Protein AF-A0A3D3NBY3-F1 (afdb_monomer)

Solvent-accessible surface area (backbone atoms only — not comparable to full-atom values): 10906 Å² total; per-residue (Å²): 136,58,82,68,61,67,78,70,76,70,83,79,64,71,58,90,80,65,90,43,75,66,42,28,49,52,48,35,54,49,43,30,62,70,65,43,59,74,50,74,78,43,87,64,41,65,72,68,39,33,65,58,34,42,51,52,50,54,51,39,51,53,55,51,69,67,52,75,80,88,72,90,87,48,59,82,47,25,86,79,34,70,65,47,50,59,56,33,94,45,49,68,51,56,55,53,36,54,72,68,18,64,58,50,52,55,49,44,75,72,38,79,86,58,91,70,72,47,67,47,77,44,60,46,79,46,79,45,83,42,69,37,75,42,73,61,82,94,44,79,40,74,71,37,83,39,81,47,77,45,49,41,79,65,37,47,75,46,65,32,86,43,68,73,60,36,46,39,51,50,39,52,50,53,51,51,49,56,42,74,74,106

Foldseek 3Di:
DDPVVVVPDDDQLPDPPDCDPVSLQVLQVVLCVLAPVVLVPDPCSSVVCSVVSNVLLVVLSVVLVPDDDFDDLALVCQVVDPVSVQADVHSVVSVVQCVPDPQNVVACVVPVVDPDKTFDKDWDKDKDWDWQWDDDPPDIDGRDTDIDIHIHPIHRHFMDPDSVVRSSVSSVVVSSVVSNVD

Sequence (182 aa):
MGILDWFKNRPAQFDADGVSAELIRSAVDKAITLTNPRLAVLPGCHKRLAPAAEKAIEFLRAMVQEMPASRPLSVDSWSADPQLRAFFVAPTDIAAVLARSDNLRTLFDKFIELDEALVVLGMSFNEQRVFGMALQGDLVQRDVAQTSVSFSDHRAHLCGRDESRLRRAVGTQAFEYLLAQA

Mean predicted aligned error: 8.2 Å

Nearest PDB structures (foldseek):
  3ga8-assembly1_A  TM=3.216E-01  e=5.233E+00  Escherichia coli K-12
  9fsm-assembly1_A  TM=2.785E-01  e=3.677E+00  Klebsiella pneumoniae

Structure (mmCIF, N/CA/C/O backbone):
data_AF-A0A3D3NBY3-F1
#
_entry.id   AF-A0A3D3NBY3-F1
#
loop_
_atom_site.group_PDB
_atom_site.id
_atom_site.type_symbol
_atom_site.label_atom_id
_atom_site.label_alt_id
_atom_site.label_comp_id
_atom_site.label_asym_id
_atom_site.label_entity_id
_atom_site.label_seq_id
_atom_site.pdbx_PDB_ins_code
_atom_site.Cartn_x
_atom_site.Cartn_y
_atom_site.Cartn_z
_atom_site.occupancy
_atom_site.B_iso_or_equiv
_atom_site.auth_seq_id
_atom_site.auth_comp_id
_atom_site.auth_asym_id
_atom_site.auth_atom_id
_atom_site.pdbx_PDB_model_num
ATOM 1 N N . MET A 1 1 ? -18.643 -4.568 -2.420 1.00 34.03 1 MET A N 1
ATOM 2 C CA . MET A 1 1 ? -18.330 -3.133 -2.576 1.00 34.03 1 MET A CA 1
ATOM 3 C C . MET A 1 1 ? -16.866 -3.027 -2.929 1.00 34.03 1 MET A C 1
ATOM 5 O O . MET A 1 1 ? -16.048 -3.565 -2.194 1.00 34.03 1 MET A O 1
ATOM 9 N N . GLY A 1 2 ? -16.560 -2.487 -4.105 1.00 29.78 2 GLY A N 1
ATOM 10 C CA . GLY A 1 2 ? -15.190 -2.440 -4.608 1.00 29.78 2 GLY A CA 1
ATOM 11 C C . GLY A 1 2 ? -14.358 -1.397 -3.867 1.00 29.78 2 GLY A C 1
ATOM 12 O O . GLY A 1 2 ? -14.896 -0.403 -3.385 1.00 29.78 2 GLY A O 1
ATOM 13 N N . ILE A 1 3 ? -13.040 -1.594 -3.855 1.00 37.50 3 ILE A N 1
ATOM 14 C CA . ILE A 1 3 ? -12.016 -0.632 -3.401 1.00 37.50 3 ILE A CA 1
ATOM 15 C C . ILE A 1 3 ? -12.228 0.792 -3.972 1.00 37.50 3 ILE A C 1
ATOM 17 O O . ILE A 1 3 ? -11.778 1.776 -3.396 1.00 37.50 3 ILE A O 1
ATOM 21 N N . LEU A 1 4 ? -12.974 0.916 -5.074 1.00 38.06 4 LEU A N 1
ATOM 22 C CA . LEU A 1 4 ? -13.335 2.171 -5.732 1.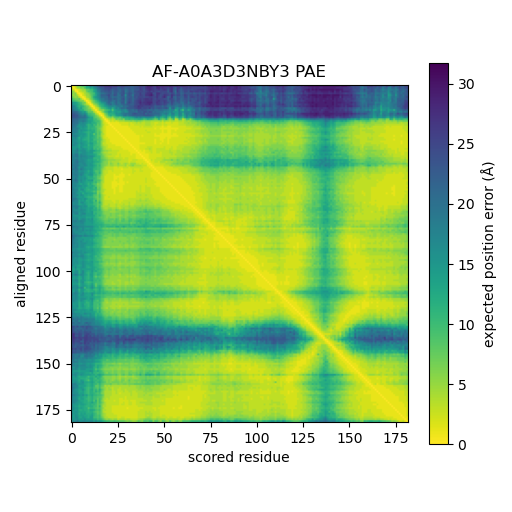00 38.06 4 LEU A CA 1
ATOM 23 C C . LEU A 1 4 ? -14.453 2.972 -5.030 1.00 38.06 4 LEU A C 1
ATOM 25 O O . LEU A 1 4 ? -14.461 4.197 -5.137 1.00 38.06 4 LEU A O 1
ATOM 29 N N . ASP A 1 5 ? -15.372 2.342 -4.285 1.00 37.38 5 ASP A N 1
ATOM 30 C CA . ASP A 1 5 ? -16.406 3.082 -3.528 1.00 37.38 5 ASP A CA 1
ATOM 31 C C . ASP A 1 5 ? -15.820 3.789 -2.296 1.00 37.38 5 ASP A C 1
ATOM 33 O O . ASP A 1 5 ? -16.353 4.797 -1.829 1.00 37.38 5 ASP A O 1
ATOM 37 N N . TRP A 1 6 ? -14.666 3.320 -1.820 1.00 41.66 6 TRP A N 1
ATOM 38 C CA . TRP A 1 6 ? -13.911 3.939 -0.734 1.00 41.66 6 TRP A CA 1
ATOM 39 C C . TRP A 1 6 ? -13.357 5.324 -1.106 1.00 41.66 6 TRP A C 1
ATOM 41 O O . TRP A 1 6 ? -13.379 6.236 -0.280 1.00 41.66 6 TRP A O 1
ATOM 51 N N . PHE A 1 7 ? -12.970 5.528 -2.372 1.00 39.03 7 PHE A N 1
ATOM 52 C CA . PHE A 1 7 ? -12.557 6.841 -2.887 1.00 39.03 7 PHE A CA 1
ATOM 53 C C . PHE A 1 7 ? -13.697 7.869 -2.920 1.00 39.03 7 PHE A C 1
ATOM 55 O O . PHE A 1 7 ? -13.431 9.068 -3.029 1.00 39.03 7 PHE A O 1
ATOM 62 N N . LYS A 1 8 ? -14.963 7.432 -2.872 1.00 42.84 8 LYS A N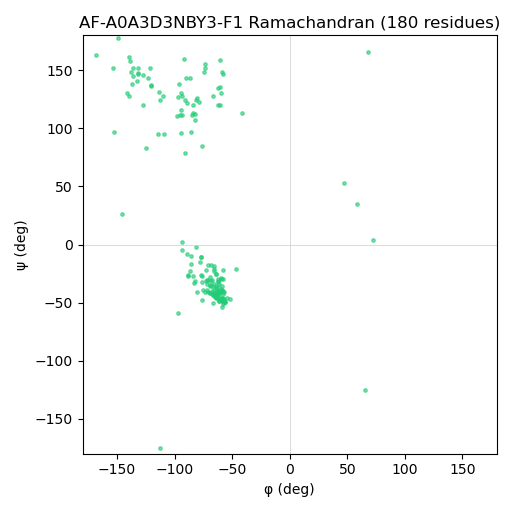 1
ATOM 63 C CA . LYS A 1 8 ? -16.102 8.301 -3.184 1.00 42.84 8 LYS A CA 1
ATOM 64 C C . LYS A 1 8 ? -16.654 9.096 -2.003 1.00 42.84 8 LYS A C 1
ATOM 66 O O . LYS A 1 8 ? -17.211 10.150 -2.277 1.00 42.84 8 LYS A O 1
ATOM 71 N N . ASN A 1 9 ? -16.541 8.655 -0.741 1.00 31.67 9 ASN A N 1
ATOM 72 C CA . ASN A 1 9 ? -17.508 9.151 0.258 1.00 31.67 9 ASN A CA 1
ATOM 73 C C . ASN A 1 9 ? -17.073 9.374 1.722 1.00 31.67 9 ASN A C 1
ATOM 75 O O . ASN A 1 9 ? -17.942 9.403 2.594 1.00 31.67 9 ASN A O 1
ATOM 79 N N . ARG A 1 10 ? -15.797 9.637 2.046 1.00 38.88 10 ARG A N 1
ATOM 80 C CA . ARG A 1 10 ? -15.485 10.258 3.354 1.00 38.88 10 ARG A CA 1
ATOM 81 C C . ARG A 1 10 ? -14.435 11.364 3.279 1.00 38.88 10 ARG A C 1
ATOM 83 O O . ARG A 1 10 ? -13.429 11.191 2.592 1.00 38.88 10 ARG A O 1
ATOM 90 N N . PRO A 1 11 ? -14.632 12.481 4.010 1.00 39.50 11 PRO A N 1
ATOM 91 C CA . PRO A 1 11 ? -13.560 13.432 4.236 1.00 39.50 11 PRO A CA 1
ATOM 92 C C . PRO A 1 11 ? -12.418 12.706 4.950 1.00 39.50 11 PRO A C 1
ATOM 94 O O . PRO A 1 11 ? -12.626 11.967 5.914 1.00 39.50 11 PRO A O 1
ATOM 97 N N . ALA A 1 12 ? -11.224 12.889 4.399 1.00 45.56 12 ALA A N 1
ATOM 98 C CA . ALA A 1 12 ? -9.951 12.444 4.929 1.00 45.56 12 ALA A CA 1
ATOM 99 C C . ALA A 1 12 ? -9.878 12.675 6.446 1.00 45.56 12 ALA A C 1
ATOM 101 O 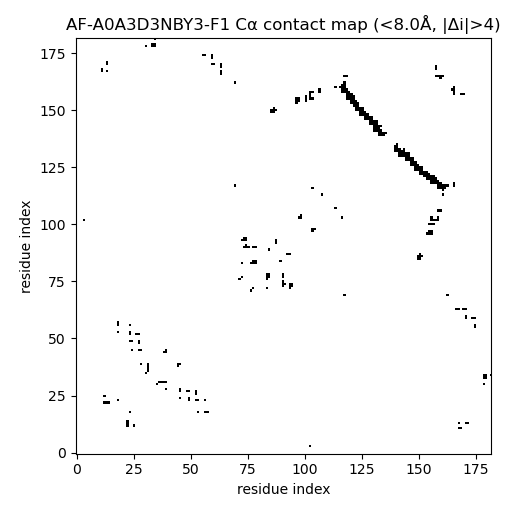O . ALA A 1 12 ? -9.863 13.813 6.899 1.00 45.56 12 ALA A O 1
ATOM 102 N N . GLN A 1 13 ? -9.844 11.591 7.218 1.00 48.56 13 GLN A N 1
ATOM 103 C CA . GLN A 1 13 ? -9.718 11.652 8.676 1.00 48.56 13 GLN A CA 1
ATOM 104 C C . GLN A 1 13 ? -8.264 11.731 9.140 1.00 48.56 13 GLN A C 1
ATOM 106 O O . GLN A 1 13 ? -8.003 12.164 10.251 1.00 48.56 13 GLN A O 1
ATOM 111 N N . PHE A 1 14 ? -7.302 11.393 8.283 1.00 46.81 14 PHE A N 1
ATOM 112 C CA . PHE A 1 14 ? -5.895 11.669 8.552 1.00 46.81 14 PHE A CA 1
ATOM 113 C C . PHE A 1 14 ? -5.615 13.158 8.312 1.00 46.81 14 PHE A C 1
ATOM 115 O O . PHE A 1 14 ? -5.238 13.560 7.209 1.00 46.81 14 PHE A O 1
ATOM 122 N N . ASP A 1 15 ? -5.876 13.982 9.323 1.00 47.12 15 ASP A N 1
ATOM 123 C CA . ASP A 1 15 ? -5.445 15.376 9.340 1.00 47.12 15 ASP A CA 1
ATOM 124 C C . ASP A 1 15 ? -3.933 15.461 9.616 1.00 47.12 15 ASP A C 1
ATOM 126 O O . ASP A 1 15 ? -3.354 1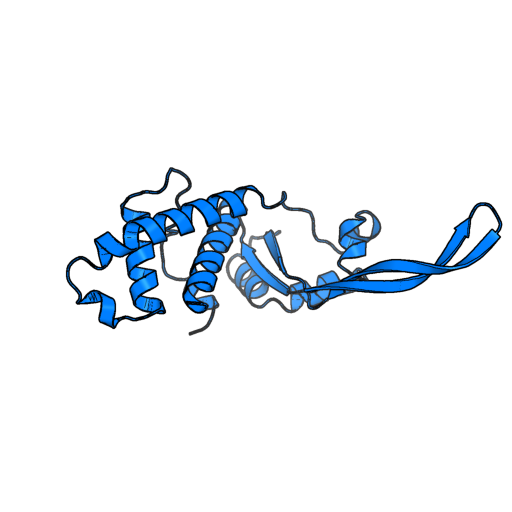4.590 10.276 1.00 47.12 15 ASP A O 1
ATOM 130 N N . ALA A 1 16 ? -3.272 16.475 9.059 1.00 49.97 16 ALA A N 1
ATOM 131 C CA . ALA A 1 16 ? -1.829 16.664 9.227 1.00 49.97 16 ALA A CA 1
ATOM 132 C C . ALA A 1 16 ? -1.485 17.247 10.613 1.00 49.97 16 ALA A C 1
ATOM 134 O O . ALA A 1 16 ? -0.416 16.944 11.154 1.00 49.97 16 ALA A O 1
ATOM 135 N N . ASP A 1 17 ? -2.426 17.977 11.222 1.00 50.81 17 ASP A N 1
ATOM 136 C CA . ASP A 1 17 ? -2.266 18.674 12.499 1.00 50.81 17 ASP A CA 1
ATOM 137 C C . ASP A 1 17 ? -2.768 17.831 13.683 1.00 50.81 17 ASP A C 1
ATOM 139 O O . ASP A 1 17 ? -3.944 17.818 14.038 1.00 50.81 17 ASP A O 1
ATOM 143 N N . GLY A 1 18 ? -1.831 17.125 14.324 1.00 63.50 18 GLY A N 1
ATOM 144 C CA . GLY A 1 18 ? -2.062 16.384 15.571 1.00 63.50 18 GLY A CA 1
ATOM 145 C C . GLY A 1 18 ? -2.986 15.159 15.463 1.00 63.50 18 GLY A C 1
ATOM 146 O O . GLY A 1 18 ? -3.684 14.937 14.478 1.00 63.50 18 GLY A O 1
ATOM 147 N N . VAL A 1 19 ? -2.975 14.312 16.496 1.00 74.44 19 VAL A N 1
ATOM 148 C CA . VAL A 1 19 ? -4.011 13.281 16.649 1.00 74.44 19 VAL A CA 1
ATOM 149 C C . VAL A 1 19 ? -5.187 13.938 17.368 1.00 74.44 19 VAL A C 1
ATOM 151 O O . VAL A 1 19 ? -5.166 14.119 18.581 1.00 74.44 19 VAL A O 1
ATOM 154 N N . SER A 1 20 ? -6.192 14.380 16.612 1.00 84.88 20 SER A N 1
ATOM 155 C CA . SER A 1 20 ? -7.366 15.026 17.200 1.00 84.88 20 SER A CA 1
ATOM 156 C C . SER A 1 20 ? -8.270 14.005 17.902 1.00 84.88 20 SER A C 1
ATOM 158 O O . SER A 1 20 ? -8.363 12.840 17.506 1.00 84.88 20 SER A O 1
ATOM 160 N N . ALA A 1 21 ? -9.003 14.447 18.927 1.00 87.25 21 ALA A N 1
ATOM 161 C CA . ALA A 1 21 ? -9.973 13.592 19.616 1.00 87.25 21 ALA A CA 1
ATOM 162 C C . ALA A 1 21 ? -11.069 13.061 18.670 1.00 87.25 21 ALA A C 1
ATOM 164 O O . ALA A 1 21 ? -11.587 11.964 18.877 1.00 87.25 21 ALA A O 1
ATOM 165 N N . GLU A 1 22 ? -11.403 13.816 17.619 1.00 88.00 22 GLU A N 1
ATOM 166 C CA . GLU A 1 22 ? -12.358 13.397 16.589 1.00 88.00 22 GLU A CA 1
ATOM 167 C C . GLU A 1 22 ? -11.780 12.304 15.681 1.00 88.00 22 GLU A C 1
ATOM 169 O O . GLU A 1 22 ? -12.469 11.332 15.366 1.00 88.00 22 GLU A O 1
ATOM 174 N N . LEU A 1 23 ? -10.494 12.406 15.327 1.00 85.69 23 LEU A N 1
ATOM 175 C CA . LEU A 1 23 ? -9.792 11.363 14.585 1.00 85.69 23 LEU A CA 1
ATOM 176 C C . LEU A 1 23 ? -9.738 10.057 15.384 1.00 85.69 23 LEU A C 1
ATOM 178 O O . LEU A 1 23 ? -10.098 9.004 14.857 1.00 85.69 23 LEU A O 1
ATOM 182 N N . ILE A 1 24 ? -9.373 10.121 16.669 1.00 90.50 24 ILE A N 1
ATOM 183 C CA . ILE A 1 24 ? -9.386 8.947 17.558 1.00 90.50 24 ILE A CA 1
ATOM 184 C C . ILE A 1 24 ? -10.794 8.368 17.633 1.00 90.50 24 ILE A C 1
ATOM 186 O O . ILE A 1 24 ? -10.975 7.158 17.496 1.00 90.50 24 ILE A O 1
ATOM 190 N N . ARG A 1 25 ? -11.807 9.224 17.812 1.00 91.44 25 ARG A N 1
ATOM 191 C CA . ARG A 1 25 ? -13.197 8.782 17.897 1.00 91.44 25 ARG A CA 1
ATOM 192 C C . ARG A 1 25 ? -13.613 8.008 16.663 1.00 91.44 25 ARG A C 1
ATOM 194 O O . ARG A 1 25 ? -14.118 6.897 16.807 1.00 91.44 25 ARG A O 1
ATOM 201 N N . SER A 1 26 ? -13.346 8.549 15.480 1.00 90.25 26 SER A N 1
ATOM 202 C CA . SER A 1 26 ? -13.750 7.876 14.257 1.00 90.25 26 SER A CA 1
ATOM 203 C C . SER A 1 26 ? -12.919 6.633 13.942 1.00 90.25 26 SER A C 1
ATOM 205 O O . SER A 1 26 ? -13.458 5.660 13.414 1.00 90.25 26 SER A O 1
ATOM 207 N N . ALA A 1 27 ? -11.639 6.611 14.320 1.00 90.94 27 ALA A N 1
ATOM 208 C CA . ALA A 1 27 ? -10.814 5.412 14.229 1.00 90.94 27 ALA A CA 1
ATOM 209 C C . ALA A 1 27 ? -11.365 4.281 15.110 1.00 90.94 27 ALA A C 1
ATOM 211 O O . ALA A 1 27 ? -11.450 3.143 14.651 1.00 90.94 27 ALA A O 1
ATOM 212 N N . VAL A 1 28 ? -11.813 4.592 16.331 1.00 94.19 28 VAL A N 1
ATOM 213 C CA . VAL A 1 28 ? -12.485 3.628 17.216 1.00 94.19 28 VAL A CA 1
ATOM 214 C C . VAL A 1 28 ? -13.813 3.157 16.624 1.00 94.19 28 VAL A C 1
ATOM 216 O O . VAL A 1 28 ? -14.064 1.954 16.591 1.00 94.19 28 VAL A O 1
ATOM 219 N N . ASP A 1 29 ? -14.643 4.062 16.104 1.00 92.75 29 ASP A N 1
ATOM 220 C CA . ASP A 1 29 ? -15.919 3.687 15.478 1.00 92.75 29 ASP A CA 1
ATOM 221 C C . ASP A 1 29 ? -15.698 2.756 14.281 1.00 92.75 29 ASP A C 1
ATOM 223 O O . ASP A 1 29 ? -16.408 1.764 14.092 1.00 92.75 29 ASP A O 1
ATOM 227 N N . LYS A 1 30 ? -14.667 3.045 13.483 1.00 90.75 30 LYS A N 1
ATOM 228 C CA . LYS A 1 30 ? -14.261 2.218 12.351 1.00 90.75 30 LYS A CA 1
ATOM 229 C C . LYS A 1 30 ? -13.723 0.864 12.805 1.00 90.75 30 LYS A C 1
ATOM 231 O O . LYS A 1 30 ? -14.106 -0.146 12.222 1.00 90.75 30 LYS A O 1
ATOM 236 N N . ALA A 1 31 ? -12.917 0.827 13.866 1.00 92.69 31 ALA A N 1
ATOM 237 C CA . ALA A 1 31 ? -12.431 -0.412 14.464 1.00 92.69 31 ALA A CA 1
ATOM 238 C C . ALA A 1 31 ? -13.589 -1.297 14.933 1.00 92.69 31 ALA A C 1
ATOM 240 O O . ALA A 1 31 ? -13.653 -2.464 14.557 1.00 92.69 31 ALA A O 1
ATOM 241 N N . ILE A 1 32 ? -14.552 -0.738 15.670 1.00 94.00 32 ILE A N 1
ATOM 242 C CA . ILE A 1 32 ? -15.756 -1.456 16.111 1.00 94.00 32 ILE A CA 1
ATOM 243 C C . ILE A 1 32 ? -16.542 -1.977 14.905 1.00 94.00 32 ILE A C 1
ATOM 245 O O . ILE A 1 32 ? -16.931 -3.141 14.882 1.00 94.00 32 ILE A O 1
ATOM 249 N N . THR A 1 33 ? -16.747 -1.138 13.889 1.00 92.25 33 THR A N 1
ATOM 250 C CA . THR A 1 33 ? -17.532 -1.501 12.700 1.00 92.25 33 THR A CA 1
ATOM 251 C C . THR A 1 33 ? -16.894 -2.646 11.912 1.00 92.25 33 THR A C 1
ATOM 253 O O . THR A 1 33 ? -17.611 -3.523 11.440 1.00 92.25 33 THR A O 1
ATOM 256 N N . LEU A 1 34 ? -15.568 -2.637 11.751 1.00 89.31 34 LEU A N 1
ATOM 257 C CA . LEU A 1 34 ? -14.864 -3.602 10.903 1.00 89.31 34 LEU A CA 1
ATOM 258 C C . LEU A 1 34 ? -14.469 -4.893 11.631 1.00 89.31 34 LEU A C 1
ATOM 260 O O . LEU A 1 34 ? -14.368 -5.923 10.976 1.00 89.31 34 LEU A O 1
ATOM 264 N N . THR A 1 35 ? -14.285 -4.858 12.954 1.00 91.69 35 THR A N 1
ATOM 265 C CA . THR A 1 35 ? -13.874 -6.040 13.738 1.00 91.69 35 THR A CA 1
ATOM 266 C C . THR A 1 35 ? -15.069 -6.747 14.380 1.00 91.69 35 THR A C 1
ATOM 268 O O . THR A 1 35 ? -15.335 -7.917 14.116 1.00 91.69 35 THR A O 1
ATOM 271 N N . ASN A 1 36 ? -15.836 -6.043 15.217 1.00 92.12 36 ASN A N 1
ATOM 272 C CA . ASN A 1 36 ? -17.001 -6.595 15.898 1.00 92.12 36 ASN A CA 1
ATOM 273 C C . ASN A 1 36 ? -18.036 -5.501 16.221 1.00 92.12 36 ASN A C 1
ATOM 275 O O . ASN A 1 36 ? -17.958 -4.865 17.281 1.00 92.12 36 ASN A O 1
ATOM 279 N N . PRO A 1 37 ? -19.071 -5.340 15.373 1.00 93.31 37 PRO A N 1
ATOM 280 C CA . PRO A 1 37 ? -20.100 -4.315 15.551 1.00 93.31 37 PRO A CA 1
ATOM 281 C C . PRO A 1 37 ? -20.850 -4.386 16.888 1.00 93.31 37 PRO A C 1
ATOM 283 O O . PRO A 1 37 ? -21.396 -3.383 17.344 1.00 93.31 37 PRO A O 1
ATOM 286 N N . ARG A 1 38 ? -20.870 -5.549 17.559 1.00 93.19 38 ARG A N 1
ATOM 287 C CA . ARG A 1 38 ? -21.545 -5.714 18.859 1.00 93.19 38 ARG A CA 1
ATOM 288 C C . ARG A 1 38 ? -20.848 -4.949 19.983 1.00 93.19 38 ARG A C 1
ATOM 290 O O . ARG A 1 38 ? -21.468 -4.696 21.008 1.00 93.19 38 ARG A O 1
ATOM 297 N N . LEU A 1 39 ? -19.591 -4.545 19.805 1.00 92.25 39 LEU A N 1
ATOM 298 C CA . LEU A 1 39 ? -18.883 -3.723 20.787 1.00 92.25 39 LEU A CA 1
ATOM 299 C C . LEU A 1 39 ? -19.502 -2.322 20.938 1.00 92.25 39 LEU A C 1
ATOM 301 O O . LEU A 1 39 ? -19.369 -1.720 22.002 1.00 92.25 39 LEU A O 1
ATOM 305 N N . ALA A 1 40 ? -20.238 -1.837 19.929 1.00 90.06 40 ALA A N 1
ATOM 306 C CA . ALA A 1 40 ? -20.872 -0.518 19.941 1.00 90.06 40 ALA A CA 1
ATOM 307 C C . ALA A 1 40 ? -21.877 -0.322 21.092 1.00 90.06 40 ALA A C 1
ATOM 309 O O . ALA A 1 40 ? -22.063 0.800 21.554 1.00 90.06 40 ALA A O 1
ATOM 310 N N . VAL A 1 41 ? -22.515 -1.399 21.570 1.00 91.88 41 VAL A N 1
ATOM 311 C CA . VAL A 1 41 ? -23.515 -1.322 22.652 1.00 91.88 41 VAL A CA 1
ATOM 312 C C . VAL A 1 41 ? -22.906 -1.458 24.049 1.00 91.88 41 VAL A C 1
ATOM 314 O O . VAL A 1 41 ? -23.606 -1.275 25.044 1.00 91.88 41 VAL A O 1
ATOM 317 N N . LEU A 1 42 ? -21.614 -1.793 24.152 1.00 92.06 42 LEU A N 1
ATOM 318 C CA . LEU A 1 42 ? -20.959 -1.984 25.441 1.00 92.06 42 LEU A CA 1
ATOM 319 C C . LEU A 1 42 ? -20.569 -0.632 26.057 1.00 92.06 42 LEU A C 1
ATOM 321 O O . LEU A 1 42 ? -19.831 0.148 25.440 1.00 92.06 42 LEU A O 1
ATOM 325 N N . PRO A 1 43 ? -20.991 -0.350 27.302 1.00 89.75 43 PRO A N 1
ATOM 326 C CA . PRO A 1 43 ? -20.682 0.912 27.952 1.00 89.75 43 PRO A CA 1
ATOM 327 C C . PRO A 1 43 ? -19.170 1.067 28.134 1.00 89.75 43 PRO A C 1
ATOM 329 O O . PRO A 1 43 ? -18.464 0.149 28.553 1.00 89.75 43 PRO A O 1
ATOM 332 N N . GLY A 1 44 ? -18.656 2.250 27.801 1.00 89.38 44 GLY A N 1
ATOM 333 C CA . GLY A 1 44 ? -17.236 2.571 27.947 1.00 89.38 44 GLY A CA 1
ATOM 334 C C . GLY A 1 44 ? -16.305 1.885 26.941 1.00 89.38 44 GLY A C 1
ATOM 335 O O . GLY A 1 44 ? -15.099 2.106 27.030 1.00 89.38 44 GLY A O 1
ATOM 336 N N . CYS A 1 45 ? -16.820 1.115 25.972 1.00 91.38 45 CYS A N 1
ATOM 337 C CA . CYS A 1 45 ? -15.997 0.487 24.932 1.00 91.38 45 CYS A CA 1
ATOM 338 C C . CYS A 1 45 ? -15.142 1.521 24.190 1.00 91.38 45 CYS A C 1
ATOM 340 O O . CYS A 1 45 ? -13.929 1.357 24.079 1.00 91.38 45 CYS A O 1
ATOM 342 N N . HIS A 1 46 ? -15.759 2.639 23.802 1.00 92.44 46 HIS A N 1
ATOM 343 C CA . HIS A 1 46 ? -15.075 3.723 23.103 1.00 92.44 46 HIS A CA 1
ATOM 344 C C . HIS A 1 46 ? -13.866 4.260 23.888 1.00 92.44 46 HIS A C 1
ATOM 346 O O . HIS A 1 46 ? -12.745 4.279 23.385 1.00 92.44 46 HIS A O 1
ATOM 352 N N . LYS A 1 47 ? -14.064 4.558 25.181 1.00 94.00 47 LYS A N 1
ATOM 353 C CA . LYS A 1 47 ? -12.999 5.017 26.089 1.00 94.00 47 LYS A CA 1
ATOM 354 C C . LYS A 1 47 ? -11.874 3.992 26.256 1.00 94.00 47 LYS A C 1
ATOM 356 O O . LYS A 1 47 ? -10.727 4.384 26.425 1.00 94.00 47 LYS A O 1
ATOM 361 N N . ARG A 1 48 ? -12.191 2.693 26.232 1.00 94.88 48 ARG A N 1
ATOM 362 C CA . ARG A 1 48 ? -11.200 1.613 26.374 1.00 94.88 48 ARG A CA 1
ATOM 363 C C . ARG A 1 48 ? -10.381 1.391 25.104 1.00 94.88 48 ARG A C 1
ATOM 365 O O . ARG A 1 48 ? -9.225 1.000 25.210 1.00 94.88 48 ARG A O 1
ATOM 372 N N . LEU A 1 49 ? -10.972 1.621 23.931 1.00 94.31 49 LEU A N 1
ATOM 373 C CA . LEU A 1 49 ? -10.305 1.452 22.637 1.00 94.31 49 LEU A CA 1
ATOM 374 C C . LEU A 1 49 ? -9.536 2.701 22.189 1.00 94.31 49 LEU A C 1
ATOM 376 O O . LEU A 1 49 ? -8.594 2.572 21.411 1.00 94.31 49 LEU A O 1
ATOM 380 N N . ALA A 1 50 ? -9.893 3.885 22.695 1.00 94.50 50 ALA A N 1
ATOM 381 C CA . ALA A 1 50 ? -9.261 5.148 22.317 1.00 94.50 50 ALA A CA 1
ATOM 382 C C . ALA A 1 50 ? -7.718 5.143 22.423 1.00 94.50 50 ALA A C 1
ATOM 384 O O . ALA A 1 50 ? -7.091 5.500 21.427 1.00 94.50 50 ALA A O 1
ATOM 385 N N . PRO A 1 51 ? -7.080 4.663 23.515 1.00 95.81 51 PRO A N 1
ATOM 386 C CA . PRO A 1 51 ? -5.614 4.644 23.600 1.00 95.81 51 PRO A CA 1
ATOM 387 C C . PRO A 1 51 ? -4.953 3.730 22.558 1.00 95.81 51 PRO A C 1
ATOM 389 O O . PRO A 1 51 ? -3.886 4.040 22.034 1.00 95.81 51 PRO A O 1
ATOM 392 N N . ALA A 1 52 ? -5.586 2.599 22.231 1.00 94.19 52 ALA A N 1
ATOM 393 C CA . ALA A 1 52 ? -5.074 1.681 21.215 1.00 94.19 52 ALA A CA 1
ATOM 394 C C . ALA A 1 52 ? -5.209 2.277 19.804 1.00 94.19 52 ALA A C 1
ATOM 396 O O . ALA A 1 52 ? -4.282 2.181 19.001 1.00 94.19 52 ALA A O 1
ATOM 397 N N . ALA A 1 53 ? -6.339 2.931 19.519 1.00 92.38 53 ALA A N 1
ATOM 398 C CA . ALA A 1 53 ? -6.558 3.627 18.256 1.00 92.38 53 ALA A CA 1
ATOM 399 C C . ALA A 1 53 ? -5.575 4.793 18.074 1.00 92.38 53 ALA A C 1
ATOM 401 O O . ALA A 1 53 ? -4.976 4.917 17.010 1.00 92.38 53 ALA A O 1
ATOM 402 N N . GLU A 1 54 ? -5.357 5.600 19.115 1.00 93.56 54 GLU A N 1
ATOM 403 C CA . GLU A 1 54 ? -4.359 6.675 19.123 1.00 93.56 54 GLU A CA 1
ATOM 404 C C . GLU A 1 54 ? -2.961 6.136 18.808 1.00 93.56 54 GLU A C 1
ATOM 406 O O . GLU A 1 54 ? -2.316 6.619 17.877 1.00 93.56 54 GLU A O 1
ATOM 411 N N . LYS A 1 55 ? -2.537 5.060 19.484 1.00 94.50 55 LYS A N 1
ATOM 412 C CA . LYS A 1 55 ? -1.225 4.450 19.241 1.00 94.50 55 LYS A CA 1
ATOM 413 C C . LYS A 1 55 ? -1.061 3.946 17.807 1.00 94.50 55 LYS A C 1
ATOM 415 O O . LYS A 1 55 ? 0.001 4.123 17.211 1.00 94.50 55 LYS A O 1
ATOM 420 N N . ALA A 1 56 ? -2.106 3.336 17.249 1.00 92.44 56 ALA A N 1
ATOM 421 C CA . ALA A 1 56 ? -2.109 2.891 15.860 1.00 92.44 56 ALA A CA 1
ATOM 422 C C . ALA A 1 56 ? -2.011 4.078 14.888 1.00 92.44 56 ALA A C 1
ATOM 424 O O . ALA A 1 56 ? -1.225 4.031 13.944 1.00 92.44 56 ALA A O 1
ATOM 425 N N . ILE A 1 57 ? -2.756 5.162 15.133 1.00 90.44 57 ILE A N 1
ATOM 426 C CA . ILE A 1 57 ? -2.694 6.381 14.316 1.00 90.44 57 ILE A CA 1
ATOM 427 C C . ILE A 1 57 ? -1.288 6.987 14.359 1.00 90.44 57 ILE A C 1
ATOM 429 O O . ILE A 1 57 ? -0.735 7.290 13.305 1.00 90.44 57 ILE A O 1
ATOM 433 N N . GLU A 1 58 ? -0.693 7.153 15.543 1.00 91.69 58 GLU A N 1
ATOM 434 C CA . GLU A 1 58 ? 0.665 7.694 15.694 1.00 91.69 58 GLU A CA 1
ATOM 435 C C . GLU A 1 58 ? 1.700 6.869 14.928 1.00 91.69 58 GLU A C 1
ATOM 437 O O . GLU A 1 58 ? 2.505 7.425 14.180 1.00 91.69 58 GLU A O 1
ATOM 442 N N . PHE A 1 59 ? 1.644 5.544 15.077 1.00 92.06 59 PHE A N 1
ATOM 443 C CA . PHE A 1 59 ? 2.543 4.628 14.384 1.00 92.06 59 PHE A CA 1
ATOM 444 C C . PHE A 1 59 ? 2.423 4.756 12.861 1.00 92.06 59 PHE A C 1
ATOM 446 O O . PHE A 1 59 ? 3.425 4.902 12.162 1.00 92.06 59 PHE A O 1
ATOM 453 N N . LEU A 1 60 ? 1.195 4.768 12.338 1.00 91.81 60 LEU A N 1
ATOM 454 C CA . LEU A 1 60 ? 0.953 4.909 10.904 1.00 91.81 60 LEU A CA 1
ATOM 455 C C . LEU A 1 60 ? 1.348 6.291 10.376 1.00 91.81 60 LEU A C 1
ATOM 457 O O . LEU A 1 60 ? 1.854 6.393 9.261 1.00 91.81 60 LEU A O 1
ATOM 461 N N . ARG A 1 61 ? 1.160 7.358 11.164 1.00 87.94 61 ARG A N 1
ATOM 462 C CA . ARG A 1 61 ? 1.644 8.701 10.808 1.00 87.94 61 ARG A CA 1
ATOM 463 C C . ARG A 1 61 ? 3.162 8.705 10.672 1.00 87.94 61 ARG A C 1
ATOM 465 O O . ARG A 1 61 ? 3.647 9.189 9.656 1.00 87.94 61 ARG A O 1
ATOM 472 N N . ALA A 1 62 ? 3.887 8.144 11.639 1.00 90.69 62 ALA A N 1
ATOM 473 C CA . ALA A 1 62 ? 5.345 8.041 11.575 1.00 90.69 62 ALA A CA 1
ATOM 474 C C . ALA A 1 62 ? 5.798 7.258 10.329 1.00 90.69 62 ALA A C 1
ATOM 476 O O . ALA A 1 62 ? 6.596 7.763 9.547 1.00 90.69 62 ALA A O 1
ATOM 477 N N . MET A 1 63 ? 5.189 6.098 10.069 1.00 91.31 63 MET A N 1
ATOM 478 C CA . MET A 1 63 ? 5.480 5.279 8.885 1.00 91.31 63 MET A CA 1
ATOM 479 C C . MET A 1 63 ? 5.260 6.036 7.564 1.00 91.31 63 MET A C 1
ATOM 481 O O . MET A 1 63 ? 6.075 5.952 6.649 1.00 91.31 63 MET A O 1
ATOM 485 N N . VAL A 1 64 ? 4.171 6.803 7.444 1.00 89.81 64 VAL A N 1
ATOM 486 C CA . VAL A 1 64 ? 3.878 7.590 6.232 1.00 89.81 64 VAL A CA 1
ATOM 487 C C . VAL A 1 64 ? 4.881 8.735 6.030 1.00 89.81 64 VAL A C 1
ATOM 489 O O . VAL A 1 64 ? 5.163 9.104 4.886 1.00 89.81 64 VAL A O 1
ATOM 492 N N . GLN A 1 65 ? 5.432 9.296 7.110 1.00 88.50 65 GLN A N 1
ATOM 493 C CA . GLN A 1 65 ? 6.484 10.317 7.028 1.00 88.50 65 GLN A CA 1
ATOM 494 C C . GLN A 1 65 ? 7.830 9.733 6.583 1.00 88.50 65 GLN A C 1
ATOM 496 O O . GLN A 1 65 ? 8.584 10.411 5.893 1.00 88.50 65 GLN A O 1
ATOM 501 N N . GLU A 1 66 ? 8.109 8.470 6.907 1.00 91.25 66 GLU A N 1
ATOM 502 C CA . GLU A 1 66 ? 9.327 7.766 6.478 1.00 91.25 66 GLU A CA 1
ATOM 503 C C . GLU A 1 66 ? 9.283 7.297 5.015 1.00 91.25 66 GLU A C 1
ATOM 505 O O . GLU A 1 66 ? 10.306 6.885 4.464 1.00 91.25 66 GLU A O 1
ATOM 510 N N . MET A 1 67 ? 8.122 7.363 4.351 1.00 89.38 67 MET A N 1
ATOM 511 C CA . MET A 1 67 ? 8.019 6.974 2.945 1.00 89.38 67 MET A CA 1
ATOM 512 C C . MET A 1 67 ? 8.935 7.844 2.064 1.00 89.38 67 MET A C 1
ATOM 514 O O . MET A 1 67 ? 8.902 9.077 2.181 1.00 89.38 67 MET A O 1
ATOM 518 N N . PRO A 1 68 ? 9.680 7.232 1.122 1.00 88.31 68 PRO A N 1
ATOM 519 C CA . PRO A 1 68 ? 10.618 7.945 0.264 1.00 88.31 68 PRO A CA 1
ATOM 520 C C . PRO A 1 68 ? 9.914 9.010 -0.582 1.00 88.31 68 PRO A C 1
ATOM 522 O O . PRO A 1 68 ? 8.703 8.948 -0.809 1.00 88.31 68 PRO A O 1
ATOM 525 N N . ALA A 1 69 ? 10.680 9.993 -1.058 1.00 88.25 69 ALA A N 1
ATOM 526 C CA . ALA A 1 69 ? 10.178 10.971 -2.017 1.00 88.25 69 ALA A CA 1
ATOM 527 C C . ALA A 1 69 ? 9.670 10.274 -3.289 1.00 88.25 69 ALA A C 1
ATOM 529 O O . ALA A 1 69 ? 10.211 9.240 -3.702 1.00 88.25 69 ALA A O 1
ATOM 530 N N . SER A 1 70 ? 8.638 10.855 -3.903 1.00 89.44 70 SER A N 1
ATOM 531 C CA . SER A 1 70 ? 8.139 10.407 -5.199 1.00 89.44 70 SER A CA 1
ATOM 532 C C . SER A 1 70 ? 9.243 10.487 -6.261 1.00 89.44 70 SER A C 1
ATOM 534 O O . SER A 1 70 ? 10.158 11.311 -6.187 1.00 89.44 70 SER A O 1
ATOM 536 N N . ARG A 1 71 ? 9.198 9.573 -7.234 1.00 89.00 71 ARG A N 1
ATOM 537 C CA . ARG A 1 71 ? 10.201 9.480 -8.300 1.00 89.00 71 ARG A CA 1
ATOM 538 C C . ARG A 1 71 ? 9.536 9.364 -9.663 1.00 89.00 71 ARG A C 1
ATOM 540 O O . ARG A 1 71 ? 8.484 8.725 -9.745 1.00 89.00 71 ARG A O 1
ATOM 547 N N . PRO A 1 72 ? 10.158 9.909 -10.723 1.00 90.75 72 PRO A N 1
ATOM 548 C CA . PRO A 1 72 ? 9.666 9.735 -12.080 1.00 90.75 72 PRO A CA 1
ATOM 549 C C . PRO A 1 72 ? 9.647 8.256 -12.466 1.00 90.75 72 PRO A C 1
ATOM 551 O O . PRO A 1 72 ? 10.684 7.590 -12.484 1.00 90.75 72 PRO A O 1
ATOM 554 N N . LEU A 1 73 ? 8.462 7.753 -12.796 1.00 90.50 73 LEU A N 1
ATOM 555 C CA . LEU A 1 73 ? 8.266 6.395 -13.279 1.00 90.50 73 LEU A CA 1
ATOM 556 C C . LEU A 1 73 ? 7.902 6.453 -14.763 1.00 90.50 73 LEU A C 1
ATOM 558 O O . LEU A 1 73 ? 6.737 6.634 -15.111 1.00 90.50 73 LEU A O 1
ATOM 562 N N . SER A 1 74 ? 8.899 6.303 -15.634 1.00 86.38 74 SER A N 1
ATOM 563 C CA . SER A 1 74 ? 8.697 6.244 -17.080 1.00 86.38 74 SER A CA 1
ATOM 564 C C . SER A 1 74 ? 9.599 5.195 -17.728 1.00 86.38 74 SER A C 1
ATOM 566 O O . SER A 1 74 ? 10.590 4.739 -17.158 1.00 86.38 74 SER A O 1
ATOM 568 N N . VAL A 1 75 ? 9.233 4.799 -18.947 1.00 89.44 75 VAL A N 1
ATOM 569 C CA . VAL A 1 75 ? 10.038 3.902 -19.790 1.00 89.44 75 VAL A CA 1
ATOM 570 C C . VAL A 1 75 ? 11.409 4.533 -20.072 1.00 89.44 75 VAL A C 1
ATOM 572 O O . VAL A 1 75 ? 12.424 3.841 -20.027 1.00 89.44 75 VAL A O 1
ATOM 575 N N . ASP A 1 76 ? 11.444 5.851 -20.283 1.00 89.44 76 ASP A N 1
ATOM 576 C CA . ASP A 1 76 ? 12.661 6.597 -20.616 1.00 89.44 76 ASP A CA 1
ATOM 577 C C . ASP A 1 76 ? 13.623 6.727 -19.428 1.00 89.44 76 ASP A C 1
ATOM 579 O O . ASP A 1 76 ? 14.841 6.694 -19.612 1.00 89.44 76 ASP A O 1
ATOM 583 N N . SER A 1 77 ? 13.103 6.835 -18.197 1.00 88.44 77 SER A N 1
ATOM 584 C CA . SER A 1 77 ? 13.937 6.931 -16.993 1.00 88.44 77 SER A CA 1
ATOM 585 C C . SER A 1 77 ? 14.509 5.583 -16.540 1.00 88.44 77 SER A C 1
ATOM 587 O O . SER A 1 77 ? 15.466 5.561 -15.762 1.00 88.44 77 SER A O 1
ATOM 589 N N . TRP A 1 78 ? 13.985 4.459 -17.049 1.00 93.88 78 TRP A N 1
ATOM 590 C CA . TRP A 1 78 ? 14.345 3.113 -16.591 1.00 93.88 78 TRP A CA 1
ATOM 591 C C . TRP A 1 78 ? 15.842 2.811 -16.700 1.00 93.88 78 TRP A C 1
ATOM 593 O O . TRP A 1 78 ? 16.431 2.305 -15.752 1.00 93.88 78 TRP A O 1
ATOM 603 N N . SER A 1 79 ? 16.483 3.118 -17.832 1.00 92.12 79 SER A N 1
ATOM 604 C CA . SER A 1 79 ? 17.890 2.742 -18.052 1.00 92.12 79 SER A CA 1
ATOM 605 C C . SER A 1 79 ? 18.866 3.548 -17.187 1.00 92.12 79 SER A C 1
ATOM 607 O O . SER A 1 79 ? 19.919 3.033 -16.800 1.00 92.12 79 SER A O 1
ATOM 609 N N . ALA A 1 80 ? 18.501 4.793 -16.873 1.00 92.06 80 ALA A N 1
ATOM 610 C CA . ALA A 1 80 ? 19.310 5.724 -16.100 1.00 92.06 80 ALA A CA 1
ATOM 611 C C . ALA A 1 80 ? 19.155 5.535 -14.582 1.00 92.06 80 ALA A C 1
ATOM 613 O O . ALA A 1 80 ? 20.094 5.837 -13.847 1.00 92.06 80 ALA A O 1
ATOM 614 N N . ASP A 1 81 ? 18.016 5.019 -14.107 1.00 92.06 81 ASP A N 1
ATOM 615 C CA . ASP A 1 81 ? 17.745 4.806 -12.681 1.00 92.06 81 ASP A CA 1
ATOM 616 C C . ASP A 1 81 ? 18.070 3.354 -12.249 1.00 92.06 81 ASP A C 1
ATOM 618 O O . ASP A 1 81 ? 17.369 2.406 -12.620 1.00 92.06 81 ASP A O 1
ATOM 622 N N . PRO A 1 82 ? 19.115 3.128 -11.424 1.00 91.88 82 PRO A N 1
ATOM 623 C CA . PRO A 1 82 ? 19.456 1.797 -10.922 1.00 91.88 82 PRO A CA 1
ATOM 624 C C . PRO A 1 82 ? 18.334 1.111 -10.136 1.00 91.88 82 PRO A C 1
ATOM 626 O O . PRO A 1 82 ? 18.264 -0.115 -10.149 1.00 91.88 82 PRO A O 1
ATOM 629 N N . GLN A 1 83 ? 17.463 1.865 -9.461 1.00 90.44 83 GLN A N 1
ATOM 630 C CA . GLN A 1 83 ? 16.360 1.291 -8.691 1.00 90.44 83 GLN A CA 1
ATOM 631 C C . GLN A 1 83 ? 15.245 0.809 -9.613 1.00 90.44 83 GLN A C 1
ATOM 633 O O . GLN A 1 83 ? 14.720 -0.281 -9.406 1.00 90.44 83 GLN A O 1
ATOM 638 N N . LEU A 1 84 ? 14.942 1.552 -10.683 1.00 92.56 84 LEU A N 1
ATOM 639 C CA . LEU A 1 84 ? 13.987 1.085 -11.691 1.00 92.56 84 LEU A CA 1
ATOM 640 C C . LEU A 1 84 ? 14.472 -0.190 -12.385 1.00 92.56 84 LEU A C 1
ATOM 642 O O . LEU A 1 84 ? 13.658 -1.076 -12.619 1.00 92.56 84 LEU A O 1
ATOM 646 N N . ARG A 1 85 ? 15.782 -0.331 -12.634 1.00 92.81 85 ARG A N 1
ATOM 647 C CA . ARG A 1 85 ? 16.371 -1.585 -13.151 1.00 92.81 85 ARG A CA 1
ATOM 648 C C . ARG A 1 85 ? 16.348 -2.735 -12.149 1.00 92.81 85 ARG A C 1
ATOM 650 O O . ARG A 1 85 ? 16.339 -3.890 -12.557 1.00 92.81 85 ARG A O 1
ATOM 657 N N . ALA A 1 86 ? 16.374 -2.435 -10.852 1.00 92.38 86 ALA A N 1
ATOM 658 C CA . ALA A 1 86 ? 16.233 -3.455 -9.819 1.00 92.38 86 ALA A CA 1
ATOM 659 C C . ALA A 1 86 ? 14.781 -3.944 -9.721 1.00 92.38 86 ALA A C 1
ATOM 661 O O . ALA A 1 86 ? 14.550 -5.140 -9.575 1.00 92.38 86 ALA A O 1
ATOM 662 N N . PHE A 1 87 ? 13.809 -3.032 -9.819 1.00 92.94 87 PHE A N 1
ATOM 663 C CA . PHE A 1 87 ? 12.389 -3.367 -9.724 1.00 92.94 87 PHE A CA 1
ATOM 664 C C . PHE A 1 87 ? 11.869 -4.014 -11.014 1.00 92.94 87 PHE A C 1
ATOM 666 O O . PHE A 1 87 ? 11.241 -5.065 -10.972 1.00 92.94 87 PHE A O 1
ATOM 673 N N . PHE A 1 88 ? 12.171 -3.436 -12.176 1.00 93.44 88 PHE A N 1
ATOM 674 C CA . PHE A 1 88 ? 11.651 -3.885 -13.466 1.00 93.44 88 PHE A CA 1
ATOM 675 C C . PHE A 1 88 ? 12.749 -4.517 -14.319 1.00 93.44 88 PHE A C 1
ATOM 677 O O . PHE A 1 88 ? 13.773 -3.885 -14.583 1.00 93.44 88 PHE A O 1
ATOM 684 N N . VAL A 1 89 ? 12.497 -5.736 -14.805 1.00 91.56 89 VAL A N 1
ATOM 685 C CA . VAL A 1 89 ? 13.433 -6.485 -15.660 1.00 91.56 89 VAL A CA 1
ATOM 686 C C . VAL A 1 89 ? 13.584 -5.809 -17.022 1.00 91.56 89 VAL A C 1
ATOM 688 O O . VAL A 1 89 ? 14.691 -5.733 -17.553 1.00 91.56 89 VAL A O 1
ATOM 691 N N . ALA A 1 90 ? 12.483 -5.300 -17.575 1.00 92.00 90 ALA A N 1
ATOM 692 C CA . ALA A 1 90 ? 12.458 -4.561 -18.828 1.00 92.00 90 ALA A CA 1
ATOM 693 C C . ALA A 1 90 ? 11.655 -3.256 -18.691 1.00 92.00 90 ALA A C 1
ATOM 695 O O . ALA A 1 90 ? 10.690 -3.192 -17.926 1.00 92.00 90 ALA A O 1
ATOM 696 N N . PRO A 1 91 ? 11.965 -2.217 -19.486 1.00 92.50 91 PRO A N 1
ATOM 697 C CA . PRO A 1 91 ? 11.221 -0.959 -19.441 1.00 92.50 91 PRO A CA 1
ATOM 698 C C . PRO A 1 91 ? 9.750 -1.133 -19.869 1.00 92.50 91 PRO A C 1
ATOM 700 O O . PRO A 1 91 ? 8.873 -0.404 -19.409 1.00 92.50 91 PRO A O 1
ATOM 703 N N . THR A 1 92 ? 9.442 -2.148 -20.686 1.00 93.62 92 THR A N 1
ATOM 704 C CA . THR A 1 92 ? 8.066 -2.522 -21.058 1.00 93.62 92 THR A CA 1
ATOM 705 C C . THR A 1 92 ? 7.223 -2.992 -19.872 1.00 93.62 92 THR A C 1
ATOM 707 O O . THR A 1 92 ? 5.998 -2.851 -19.905 1.00 93.62 92 THR A O 1
ATOM 710 N N . ASP A 1 93 ? 7.849 -3.507 -18.809 1.00 92.88 93 ASP A N 1
ATOM 711 C CA . ASP A 1 93 ? 7.141 -3.986 -17.618 1.00 92.88 93 ASP A CA 1
ATOM 712 C C . ASP A 1 93 ? 6.488 -2.828 -16.854 1.00 92.88 93 ASP A C 1
ATOM 714 O O . ASP A 1 93 ? 5.408 -2.995 -16.286 1.00 92.88 93 ASP A O 1
ATOM 718 N N . ILE A 1 94 ? 7.089 -1.631 -16.901 1.00 93.50 94 ILE A N 1
ATOM 719 C CA . ILE A 1 94 ? 6.513 -0.410 -16.319 1.00 93.50 94 ILE A CA 1
ATOM 720 C C . ILE A 1 94 ? 5.156 -0.127 -16.967 1.00 93.50 94 ILE A C 1
ATOM 722 O O . ILE A 1 94 ? 4.142 -0.017 -16.276 1.00 93.50 94 ILE A O 1
ATOM 726 N N . ALA A 1 95 ? 5.118 -0.069 -18.302 1.00 91.62 95 ALA A N 1
ATOM 727 C CA . ALA A 1 95 ? 3.890 0.198 -19.047 1.00 91.62 95 ALA A CA 1
ATOM 728 C C . ALA A 1 95 ? 2.819 -0.869 -18.771 1.00 91.62 95 ALA A C 1
ATOM 730 O O . ALA A 1 95 ? 1.657 -0.532 -18.545 1.00 91.62 95 ALA A O 1
ATOM 731 N N . ALA A 1 96 ? 3.209 -2.147 -18.718 1.00 92.31 96 ALA A N 1
ATOM 732 C CA . ALA A 1 96 ? 2.292 -3.244 -18.421 1.00 92.31 96 ALA A CA 1
ATOM 733 C C . ALA A 1 96 ? 1.666 -3.125 -17.019 1.00 92.31 96 ALA A C 1
ATOM 735 O O . ALA A 1 96 ? 0.460 -3.323 -16.859 1.00 92.31 96 ALA A O 1
ATOM 736 N N . VAL A 1 97 ? 2.454 -2.776 -15.998 1.00 93.62 97 VAL A N 1
ATOM 737 C CA . VAL A 1 97 ? 1.964 -2.615 -14.618 1.00 93.62 97 VAL A CA 1
ATOM 738 C C . VAL A 1 97 ? 1.013 -1.431 -14.497 1.00 93.62 97 VAL A C 1
ATOM 740 O O . VAL A 1 97 ? -0.050 -1.562 -13.885 1.00 93.62 97 VAL A O 1
ATOM 743 N N . LEU A 1 98 ? 1.356 -0.298 -15.113 1.00 92.31 98 LEU A N 1
ATOM 744 C CA . LEU A 1 98 ? 0.504 0.890 -15.108 1.00 92.31 98 LEU A CA 1
ATOM 745 C C . LEU A 1 98 ? -0.811 0.637 -15.858 1.00 92.31 98 LEU A C 1
ATOM 747 O O . LEU A 1 98 ? -1.883 0.931 -15.328 1.00 92.31 98 LEU A O 1
ATOM 751 N N . ALA A 1 99 ? -0.757 -0.005 -17.029 1.00 91.00 99 ALA A N 1
ATOM 752 C CA . ALA A 1 99 ? -1.939 -0.333 -17.829 1.00 91.00 99 ALA A CA 1
ATOM 753 C C . ALA A 1 99 ? -2.916 -1.280 -17.107 1.00 91.00 99 ALA A C 1
ATOM 755 O O . ALA A 1 99 ? -4.131 -1.210 -17.315 1.00 91.00 99 ALA A O 1
ATOM 756 N N . ARG A 1 100 ? -2.416 -2.156 -16.225 1.00 91.31 100 ARG A N 1
ATOM 757 C CA . ARG A 1 100 ? -3.241 -3.077 -15.423 1.00 91.31 100 ARG A CA 1
ATOM 758 C C . ARG A 1 100 ? -3.936 -2.410 -14.232 1.00 91.31 100 ARG A C 1
ATOM 760 O O . ARG A 1 100 ? -4.807 -3.038 -13.640 1.00 91.31 100 ARG A O 1
ATOM 767 N N . SER A 1 101 ? -3.598 -1.169 -13.881 1.00 92.00 101 SER A N 1
ATOM 768 C CA . SER A 1 101 ? -4.224 -0.475 -12.752 1.00 92.00 101 SER A CA 1
ATOM 769 C C . SER A 1 101 ? -5.561 0.156 -13.139 1.00 92.00 101 SER A C 1
ATOM 771 O O . SER A 1 101 ? -5.618 1.196 -13.797 1.00 9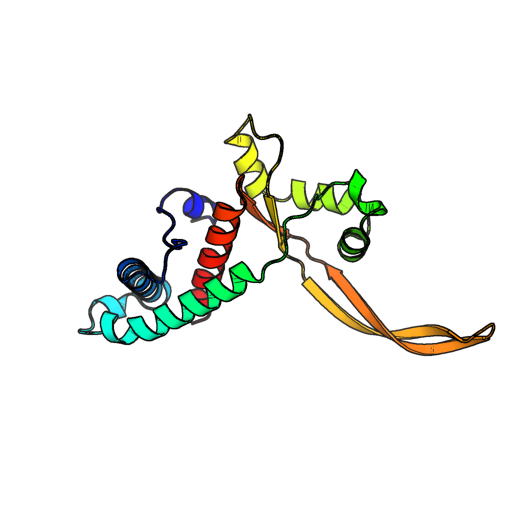2.00 101 SER A O 1
ATOM 773 N N . ASP A 1 102 ? -6.653 -0.444 -12.667 1.00 90.62 102 ASP A N 1
ATOM 774 C CA . ASP A 1 102 ? -7.999 0.126 -12.808 1.00 90.62 102 ASP A CA 1
ATOM 775 C C . ASP A 1 102 ? -8.130 1.472 -12.076 1.00 90.62 102 ASP A C 1
ATOM 777 O O . ASP A 1 102 ? -8.856 2.359 -12.525 1.00 90.62 102 ASP A O 1
ATOM 781 N N . ASN A 1 103 ? -7.390 1.648 -10.975 1.00 89.25 103 ASN A N 1
ATOM 782 C CA . ASN A 1 103 ? -7.377 2.888 -10.200 1.00 89.25 103 ASN A CA 1
ATOM 783 C C . ASN A 1 103 ? -6.761 4.040 -11.004 1.00 89.25 103 ASN A C 1
ATOM 785 O O . ASN A 1 103 ? -7.333 5.128 -11.024 1.00 89.25 103 ASN A O 1
ATOM 789 N N . LEU A 1 104 ? -5.646 3.795 -11.707 1.00 91.62 104 LEU A N 1
ATOM 790 C CA . LEU A 1 104 ? -5.043 4.803 -12.583 1.00 91.62 104 LEU A CA 1
ATOM 791 C C . LEU A 1 104 ? -5.962 5.145 -13.755 1.00 91.62 104 LEU A C 1
ATOM 793 O O . LEU A 1 104 ? -6.188 6.325 -14.000 1.00 91.62 104 LEU A O 1
ATOM 797 N N . ARG A 1 105 ? -6.552 4.143 -14.424 1.00 91.62 105 ARG A N 1
ATOM 798 C CA . ARG A 1 105 ? -7.519 4.396 -15.508 1.00 91.62 105 ARG A CA 1
ATOM 799 C C . ARG A 1 105 ? -8.689 5.254 -15.025 1.00 91.62 105 ARG A C 1
ATOM 801 O O . ARG A 1 105 ? -8.946 6.308 -15.588 1.00 91.62 105 ARG A O 1
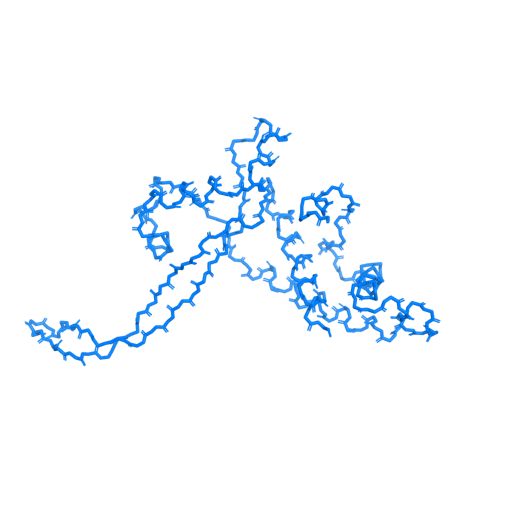ATOM 808 N N . THR A 1 106 ? -9.292 4.884 -13.895 1.00 91.62 106 THR A N 1
ATOM 809 C CA . THR A 1 106 ? -10.385 5.654 -13.276 1.00 91.62 106 THR A CA 1
ATOM 810 C C . THR A 1 106 ? -9.969 7.088 -12.923 1.00 91.62 106 THR A C 1
ATOM 812 O O . THR A 1 106 ? -10.789 8.003 -12.995 1.00 91.62 106 THR A O 1
ATOM 815 N N . LEU A 1 107 ? -8.716 7.302 -12.505 1.00 90.81 107 LEU A N 1
ATOM 816 C CA . LEU A 1 107 ? -8.202 8.630 -12.174 1.00 90.81 107 LEU A CA 1
ATOM 817 C C . LEU A 1 107 ? -8.118 9.520 -13.420 1.00 90.81 107 LEU A C 1
ATOM 819 O O . LEU A 1 107 ? -8.646 10.630 -13.384 1.00 90.81 107 LEU A O 1
ATOM 823 N N . PHE A 1 108 ? -7.502 9.034 -14.500 1.00 92.31 108 PHE A N 1
ATOM 824 C CA . PHE A 1 108 ? -7.367 9.789 -15.750 1.00 92.31 108 PHE A CA 1
ATOM 825 C C . PHE A 1 108 ? -8.711 9.979 -16.469 1.00 92.31 108 PHE A C 1
ATOM 827 O O . PHE A 1 108 ? -8.975 11.062 -16.978 1.00 92.31 108 PHE A O 1
ATOM 834 N N . ASP A 1 109 ? -9.616 8.995 -16.417 1.00 92.94 109 ASP A N 1
ATOM 835 C CA . ASP A 1 109 ? -10.977 9.137 -16.960 1.00 92.94 109 ASP A CA 1
ATOM 836 C C . ASP A 1 109 ? -11.771 10.241 -16.241 1.00 92.94 109 ASP A C 1
ATOM 838 O O . ASP A 1 109 ? -12.633 10.899 -16.825 1.00 92.94 109 ASP A O 1
ATOM 842 N N . LYS A 1 110 ? -11.502 10.439 -14.945 1.00 91.25 110 LYS A N 1
ATOM 843 C CA . LYS A 1 110 ? -12.178 11.446 -14.120 1.00 91.25 110 LYS A CA 1
ATOM 844 C C . LYS A 1 110 ? -11.575 12.843 -14.266 1.00 91.25 110 LYS A C 1
ATOM 846 O O . LYS A 1 110 ? -12.305 13.822 -14.115 1.00 91.25 110 LYS A O 1
ATOM 851 N N . PHE A 1 111 ? -10.270 12.932 -14.489 1.00 91.00 111 PHE A N 1
ATOM 852 C CA . PHE A 1 111 ? -9.518 14.181 -14.588 1.00 91.00 111 PHE A CA 1
ATOM 853 C C . PHE A 1 111 ? -8.778 14.196 -15.923 1.00 91.00 111 PHE A C 1
ATOM 855 O O . PHE A 1 111 ? -7.609 13.825 -15.998 1.00 91.00 111 PHE A O 1
ATOM 862 N N . ILE A 1 112 ? -9.488 14.593 -16.979 1.00 88.75 112 ILE A N 1
ATOM 863 C CA . ILE A 1 112 ? -8.974 14.571 -18.356 1.00 88.75 112 ILE A CA 1
ATOM 864 C C . ILE A 1 112 ? -7.818 15.558 -18.571 1.00 88.75 112 ILE A C 1
ATOM 866 O O . ILE A 1 112 ? -7.036 15.407 -19.500 1.00 88.75 112 ILE A O 1
ATOM 870 N N . GLU A 1 113 ? -7.716 16.570 -17.710 1.00 92.06 113 GLU A N 1
ATOM 871 C CA . GLU A 1 113 ? -6.655 17.574 -17.694 1.00 92.06 113 GLU A CA 1
ATOM 872 C C . GLU A 1 113 ? -5.369 17.107 -16.997 1.00 92.06 113 GLU A C 1
ATOM 874 O O . GLU A 1 113 ? -4.420 17.879 -16.880 1.00 92.06 113 GLU A O 1
ATOM 879 N N . LEU A 1 114 ? -5.354 15.889 -16.453 1.00 91.00 114 LEU A N 1
ATOM 880 C CA . LEU A 1 114 ? -4.224 15.379 -15.693 1.00 91.00 114 LEU A CA 1
ATOM 881 C C . LEU A 1 114 ? -3.168 14.787 -16.634 1.00 91.00 114 LEU A C 1
ATOM 883 O O . LEU A 1 114 ? -3.397 13.740 -17.233 1.00 91.00 114 LEU A O 1
ATOM 887 N N . ASP A 1 115 ? -1.996 15.417 -16.701 1.00 89.12 115 ASP A N 1
ATOM 888 C CA . ASP A 1 115 ? -0.858 14.904 -17.480 1.00 89.12 115 ASP A CA 1
ATOM 889 C C . ASP A 1 115 ? -0.059 13.829 -16.718 1.00 89.12 115 ASP A C 1
ATOM 891 O O . ASP A 1 115 ? 0.485 12.899 -17.311 1.00 89.12 115 ASP A O 1
ATOM 895 N N . GLU A 1 116 ? -0.008 13.925 -15.385 1.00 91.25 116 GLU A N 1
ATOM 896 C CA . GLU A 1 116 ? 0.794 13.050 -14.524 1.00 91.25 116 GLU A CA 1
ATOM 897 C C . GLU A 1 116 ? 0.029 12.615 -13.269 1.00 91.25 116 GLU A C 1
ATOM 899 O O . GLU A 1 116 ? -0.772 13.358 -12.700 1.00 91.25 116 GLU A O 1
ATOM 904 N N . ALA A 1 117 ? 0.318 11.408 -12.781 1.00 92.81 117 ALA A N 1
ATOM 905 C CA . ALA A 1 117 ? -0.249 10.882 -11.545 1.00 92.81 117 ALA A CA 1
ATOM 906 C C . ALA A 1 117 ? 0.840 10.294 -10.646 1.00 92.81 117 ALA A C 1
ATOM 908 O O . ALA A 1 117 ? 1.798 9.681 -11.113 1.00 92.81 117 ALA A O 1
ATOM 909 N N . LEU A 1 118 ? 0.648 10.414 -9.334 1.00 93.31 118 LEU A N 1
ATOM 910 C CA . LEU A 1 118 ? 1.451 9.703 -8.350 1.00 93.31 118 LEU A CA 1
ATOM 911 C C . LEU A 1 118 ? 0.856 8.324 -8.092 1.00 93.31 118 LEU A C 1
ATOM 913 O O . LEU A 1 118 ? -0.365 8.163 -8.021 1.00 93.31 118 LEU A O 1
ATOM 917 N N . VAL A 1 119 ? 1.729 7.343 -7.881 1.00 93.38 119 VAL A N 1
ATOM 918 C CA . VAL A 1 119 ? 1.347 5.963 -7.591 1.00 93.38 119 VAL A CA 1
ATOM 919 C C . VAL A 1 119 ? 2.195 5.384 -6.464 1.00 93.38 119 VAL A C 1
ATOM 921 O O . VAL A 1 119 ? 3.385 5.668 -6.351 1.00 93.38 119 VAL A O 1
ATOM 924 N N . VAL A 1 120 ? 1.582 4.540 -5.637 1.00 92.75 120 VAL A N 1
ATOM 925 C CA . VAL A 1 120 ? 2.292 3.656 -4.711 1.00 92.75 120 VAL A CA 1
ATOM 926 C C . VAL A 1 120 ? 2.481 2.313 -5.398 1.00 92.75 120 VAL A C 1
ATOM 928 O O . VAL A 1 120 ? 1.510 1.588 -5.644 1.00 92.75 120 VAL A O 1
ATOM 931 N N . LEU A 1 121 ? 3.735 2.004 -5.719 1.00 92.25 121 LEU A N 1
ATOM 932 C CA . LEU A 1 121 ? 4.129 0.739 -6.319 1.00 92.25 121 LEU A CA 1
ATOM 933 C C . LEU A 1 121 ? 4.351 -0.307 -5.219 1.00 92.25 121 LEU A C 1
ATOM 935 O O . LEU A 1 121 ? 5.292 -0.207 -4.436 1.00 92.25 121 LEU A O 1
ATOM 939 N N . GLY A 1 122 ? 3.476 -1.306 -5.172 1.00 91.69 122 GLY A N 1
ATOM 940 C CA . GLY A 1 122 ? 3.659 -2.519 -4.384 1.00 91.69 122 GLY A CA 1
ATOM 941 C C . GLY A 1 122 ? 4.373 -3.590 -5.201 1.00 91.69 122 GLY A C 1
ATOM 942 O O . GLY A 1 122 ? 4.146 -3.710 -6.405 1.00 91.69 122 GLY A O 1
ATOM 943 N N . MET A 1 123 ? 5.231 -4.363 -4.546 1.00 94.00 123 MET A N 1
ATOM 944 C CA . MET A 1 123 ? 5.960 -5.478 -5.145 1.00 94.00 123 MET A CA 1
ATOM 945 C C . MET A 1 123 ? 6.317 -6.500 -4.067 1.00 94.00 123 MET A C 1
ATOM 947 O O . MET A 1 123 ? 6.482 -6.156 -2.896 1.00 94.00 123 MET A O 1
ATOM 951 N N . SER A 1 124 ? 6.444 -7.757 -4.467 1.00 94.19 124 SER A N 1
ATOM 952 C CA . SER A 1 124 ? 6.971 -8.827 -3.628 1.00 94.19 124 SER A CA 1
ATOM 953 C C . SER A 1 124 ? 8.496 -8.792 -3.644 1.00 94.19 124 SER A C 1
ATOM 955 O O . SER A 1 124 ? 9.099 -8.863 -4.714 1.00 94.19 124 SER A O 1
ATOM 957 N N . PHE A 1 125 ? 9.101 -8.707 -2.460 1.00 93.75 125 PHE A N 1
ATOM 958 C CA . PHE A 1 125 ? 10.544 -8.808 -2.243 1.00 93.75 125 PHE A CA 1
ATOM 959 C C . PHE A 1 125 ? 10.919 -10.267 -1.980 1.00 93.75 125 PHE A C 1
ATOM 961 O O . PHE A 1 125 ? 10.367 -10.894 -1.075 1.00 93.75 125 PHE A O 1
ATOM 968 N N . ASN A 1 126 ? 11.846 -10.809 -2.767 1.00 92.06 126 ASN A N 1
ATOM 969 C CA . ASN A 1 126 ? 12.335 -12.172 -2.607 1.00 92.06 126 ASN A CA 1
ATOM 970 C C . ASN A 1 126 ? 13.863 -12.167 -2.525 1.00 92.06 126 ASN A C 1
ATOM 972 O O . ASN A 1 126 ? 14.544 -11.727 -3.453 1.00 92.06 126 ASN A O 1
ATOM 976 N N . GLU A 1 127 ? 14.376 -12.662 -1.403 1.00 94.31 127 GLU A N 1
ATOM 977 C CA . GLU A 1 127 ? 15.798 -12.785 -1.115 1.00 94.31 127 GLU A CA 1
ATOM 978 C C . GLU A 1 127 ? 16.176 -14.266 -1.049 1.00 94.31 127 GLU A C 1
ATOM 980 O O . GLU A 1 127 ? 15.592 -15.040 -0.287 1.00 94.31 127 GLU A O 1
ATOM 985 N N . GLN A 1 128 ? 17.161 -14.670 -1.851 1.00 91.50 128 GLN A N 1
ATOM 986 C CA . GLN A 1 128 ? 17.619 -16.054 -1.923 1.00 91.50 128 GLN A CA 1
ATOM 987 C C . GLN A 1 128 ? 19.136 -16.130 -1.857 1.00 91.50 128 GLN A C 1
ATOM 989 O O . GLN A 1 128 ? 19.849 -15.338 -2.473 1.00 91.50 128 GLN A O 1
ATOM 994 N N . ARG A 1 129 ? 19.641 -17.137 -1.140 1.00 90.12 129 ARG A N 1
ATOM 995 C CA . ARG A 1 129 ? 21.063 -17.480 -1.178 1.00 90.12 129 ARG A CA 1
ATOM 996 C C . ARG A 1 129 ? 21.328 -18.373 -2.378 1.00 90.12 129 ARG A C 1
ATOM 998 O O . ARG A 1 129 ? 20.766 -19.461 -2.477 1.00 90.12 129 ARG A O 1
ATOM 1005 N N . VAL A 1 130 ? 22.192 -17.907 -3.264 1.00 88.88 130 VAL A N 1
ATOM 1006 C CA . VAL A 1 130 ? 22.606 -18.604 -4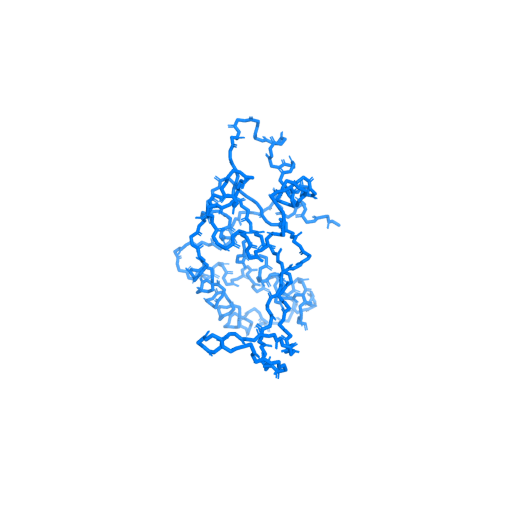.479 1.00 88.88 130 VAL A CA 1
ATOM 1007 C C . VAL A 1 130 ? 24.116 -18.796 -4.465 1.00 88.88 130 VAL A C 1
ATOM 1009 O O . VAL A 1 130 ? 24.846 -18.019 -3.853 1.00 88.88 130 VAL A O 1
ATOM 1012 N N . PHE A 1 131 ? 24.595 -19.843 -5.123 1.00 86.12 131 PHE A N 1
ATOM 1013 C CA . PHE A 1 131 ? 26.021 -20.053 -5.336 1.00 86.12 131 PHE A CA 1
ATOM 1014 C C . PHE A 1 131 ? 26.364 -19.556 -6.734 1.00 86.12 131 PHE A C 1
ATOM 1016 O O . PHE A 1 131 ? 25.900 -20.108 -7.731 1.00 86.12 131 PHE A O 1
ATOM 1023 N N . GLY A 1 132 ? 27.108 -18.457 -6.790 1.00 84.81 132 GLY A N 1
ATOM 1024 C CA . GLY A 1 132 ? 27.472 -17.785 -8.027 1.00 84.81 132 GLY A CA 1
ATOM 1025 C C . GLY A 1 132 ? 28.962 -17.876 -8.324 1.00 84.81 132 GLY A C 1
ATOM 1026 O O . GLY A 1 132 ? 29.741 -18.522 -7.620 1.00 84.81 132 GLY A O 1
ATOM 1027 N N . MET A 1 133 ? 29.359 -17.189 -9.389 1.00 82.75 133 MET A N 1
ATOM 1028 C CA . MET A 1 133 ? 30.764 -16.945 -9.689 1.00 82.75 133 MET A CA 1
ATOM 1029 C C . MET A 1 133 ? 31.154 -15.572 -9.143 1.00 82.75 133 MET A C 1
ATOM 1031 O O . MET A 1 133 ? 30.391 -14.613 -9.283 1.00 82.75 133 MET A O 1
ATOM 1035 N N . ALA A 1 134 ? 32.335 -15.466 -8.545 1.00 80.19 134 ALA A N 1
ATOM 1036 C CA . ALA A 1 134 ? 32.929 -14.184 -8.182 1.00 80.19 134 ALA A CA 1
ATOM 1037 C C . ALA A 1 134 ? 34.302 -14.048 -8.836 1.00 80.19 134 ALA A C 1
ATOM 1039 O O . ALA A 1 134 ? 35.043 -15.023 -8.963 1.00 80.19 134 ALA A O 1
ATOM 1040 N N . LEU A 1 135 ? 34.638 -12.830 -9.253 1.00 78.88 135 LEU A N 1
ATOM 1041 C CA . LEU A 1 135 ? 35.982 -12.497 -9.702 1.00 78.88 135 LEU A CA 1
ATOM 1042 C C . LEU A 1 135 ? 36.791 -12.042 -8.481 1.00 78.88 135 LEU A C 1
ATOM 1044 O O . LEU A 1 135 ? 36.404 -11.079 -7.819 1.00 78.88 135 LEU A O 1
ATOM 1048 N N . GLN A 1 136 ? 37.900 -12.716 -8.181 1.00 74.31 136 GLN A N 1
ATOM 1049 C CA . GLN A 1 136 ? 38.863 -12.274 -7.174 1.00 74.31 136 GLN A CA 1
ATOM 1050 C C . GLN A 1 136 ? 40.180 -11.928 -7.880 1.00 74.31 136 GLN A C 1
ATOM 1052 O O . GLN A 1 136 ? 40.994 -12.804 -8.171 1.00 74.31 136 GLN A O 1
ATOM 1057 N N . GLY A 1 137 ? 40.372 -10.645 -8.206 1.00 80.62 137 GLY A N 1
ATOM 1058 C CA . GLY A 1 137 ? 41.424 -10.230 -9.142 1.00 80.62 137 GLY A CA 1
ATOM 1059 C C . GLY A 1 137 ? 41.126 -10.782 -10.538 1.00 80.62 137 GLY A C 1
ATOM 1060 O O . GLY A 1 137 ? 40.016 -10.602 -11.025 1.00 80.62 137 GLY A O 1
ATOM 1061 N N . ASP A 1 138 ? 42.070 -11.513 -11.131 1.00 82.00 138 ASP A N 1
ATOM 1062 C CA . ASP A 1 138 ? 41.893 -12.170 -12.439 1.00 82.00 138 ASP A CA 1
ATOM 1063 C C . ASP A 1 138 ? 41.415 -13.635 -12.333 1.00 82.00 138 ASP A C 1
ATOM 1065 O O . ASP A 1 138 ? 41.274 -14.329 -13.342 1.00 82.00 138 ASP A O 1
ATOM 1069 N N . LEU A 1 139 ? 41.171 -14.142 -11.117 1.00 77.44 139 LEU A N 1
ATOM 1070 C CA . LEU A 1 139 ? 40.756 -15.527 -10.882 1.00 77.44 139 LEU A CA 1
ATOM 1071 C C . LEU A 1 139 ? 39.234 -15.627 -10.736 1.00 77.44 139 LEU A C 1
ATOM 1073 O O . LEU A 1 139 ? 38.622 -14.955 -9.905 1.00 77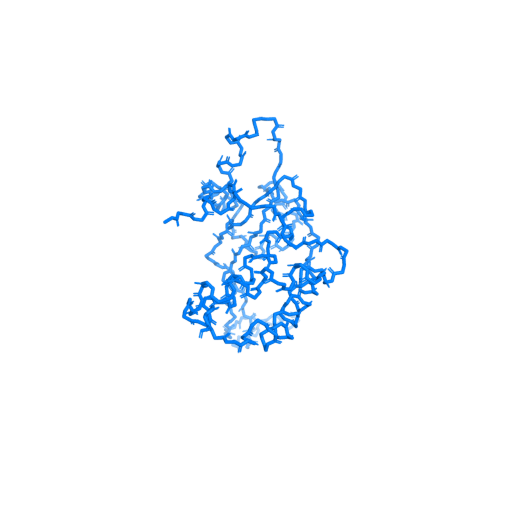.44 139 LEU A O 1
ATOM 1077 N N . VAL A 1 140 ? 38.624 -16.518 -11.523 1.00 83.69 140 VAL A N 1
ATOM 1078 C CA . VAL A 1 140 ? 37.2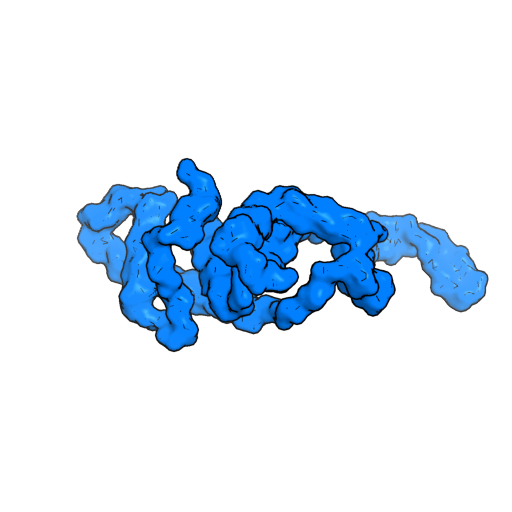03 -16.870 -11.398 1.00 83.69 140 VAL A CA 1
ATOM 1079 C C . VAL A 1 140 ? 37.043 -17.903 -10.286 1.00 83.69 140 VAL A C 1
ATOM 1081 O O . VAL A 1 140 ? 37.463 -19.052 -10.431 1.00 83.69 140 VAL A O 1
ATOM 1084 N N . GLN A 1 141 ? 36.396 -17.509 -9.192 1.00 82.31 141 GLN A N 1
ATOM 1085 C CA . GLN A 1 141 ? 36.017 -18.403 -8.106 1.00 82.31 141 GLN A CA 1
ATOM 1086 C C . GLN A 1 141 ? 34.586 -18.908 -8.319 1.00 82.31 141 GLN A C 1
ATOM 1088 O O . GLN A 1 141 ? 33.659 -18.122 -8.525 1.00 82.31 141 GLN A O 1
ATOM 1093 N N . ARG A 1 142 ? 34.409 -20.233 -8.272 1.00 84.69 142 ARG A N 1
ATOM 1094 C CA . ARG A 1 142 ? 33.100 -20.901 -8.334 1.00 84.69 142 ARG A CA 1
ATOM 1095 C C . ARG A 1 142 ? 32.538 -21.131 -6.932 1.00 84.69 142 ARG A C 1
ATOM 1097 O O . ARG A 1 142 ? 33.288 -21.133 -5.959 1.00 84.69 142 ARG A O 1
ATOM 1104 N N . ASP A 1 143 ? 31.225 -21.332 -6.868 1.00 83.94 143 ASP A N 1
ATOM 1105 C CA . ASP A 1 143 ? 30.468 -21.657 -5.655 1.00 83.94 143 ASP A CA 1
ATOM 1106 C C . ASP A 1 143 ? 30.586 -20.615 -4.534 1.00 83.94 143 ASP A C 1
ATOM 1108 O O . ASP A 1 143 ? 30.573 -20.930 -3.343 1.00 83.94 143 ASP A O 1
ATOM 1112 N N . VAL A 1 144 ? 30.674 -19.338 -4.908 1.00 84.44 144 VAL A N 1
ATOM 1113 C CA . VAL A 1 144 ? 30.683 -18.243 -3.938 1.00 84.44 144 VAL A CA 1
ATOM 1114 C C . VAL A 1 144 ? 29.254 -17.981 -3.484 1.00 84.44 144 VAL A C 1
ATOM 1116 O O . VAL A 1 144 ? 28.376 -17.706 -4.302 1.00 84.44 144 VAL A O 1
ATOM 1119 N N . ALA A 1 145 ? 29.018 -18.064 -2.173 1.00 87.31 145 ALA A N 1
ATOM 1120 C CA . ALA A 1 145 ? 27.725 -17.742 -1.587 1.00 87.31 145 ALA A CA 1
ATOM 1121 C C . ALA A 1 145 ? 27.390 -16.263 -1.835 1.00 87.31 145 ALA A C 1
ATOM 1123 O O . ALA A 1 145 ? 28.114 -15.366 -1.405 1.00 87.31 145 ALA A O 1
ATOM 1124 N N . GLN A 1 146 ? 26.284 -16.023 -2.530 1.00 89.56 146 GLN A N 1
ATOM 1125 C CA . GLN A 1 146 ? 25.780 -14.708 -2.899 1.00 89.56 146 GLN A CA 1
ATOM 1126 C C . GLN A 1 146 ? 24.322 -14.579 -2.459 1.00 89.56 146 GLN A C 1
ATOM 1128 O O . GLN A 1 146 ? 23.557 -15.544 -2.483 1.00 89.56 146 GLN A O 1
ATOM 1133 N N . THR A 1 147 ? 23.930 -13.370 -2.072 1.00 90.25 147 THR A N 1
ATOM 1134 C CA . THR A 1 147 ? 22.526 -13.032 -1.839 1.00 90.25 147 THR A CA 1
ATOM 1135 C C . THR A 1 147 ? 21.970 -12.411 -3.111 1.00 90.25 147 THR A C 1
ATOM 1137 O O . THR A 1 147 ? 22.417 -11.346 -3.533 1.00 90.25 147 THR A O 1
ATOM 1140 N N . SER A 1 148 ? 21.003 -13.084 -3.726 1.00 89.62 148 SER A N 1
ATOM 1141 C CA . SER A 1 148 ? 20.225 -12.546 -4.834 1.00 89.62 148 SER A CA 1
ATOM 1142 C C . SER A 1 148 ? 18.941 -11.929 -4.293 1.00 89.62 148 SER A C 1
ATOM 1144 O O . SER A 1 148 ? 18.227 -12.556 -3.510 1.00 89.62 148 SER A O 1
ATOM 1146 N N . VAL A 1 149 ? 18.660 -10.699 -4.715 1.00 91.44 149 VAL A N 1
ATOM 1147 C CA . VAL A 1 149 ? 17.427 -9.975 -4.405 1.00 91.44 149 VAL A CA 1
ATOM 1148 C C . VAL A 1 149 ? 16.651 -9.794 -5.699 1.00 91.44 149 VAL A C 1
ATOM 1150 O O . VAL A 1 149 ? 17.210 -9.353 -6.703 1.00 91.44 149 VAL A O 1
ATOM 1153 N N . SER A 1 150 ? 15.364 -10.122 -5.673 1.00 90.94 150 SER A N 1
ATOM 1154 C CA . SER A 1 150 ? 14.465 -9.970 -6.814 1.00 90.94 150 SER A CA 1
ATOM 1155 C C . SER A 1 150 ? 13.127 -9.373 -6.395 1.00 90.94 150 SER A C 1
ATOM 1157 O O . SER A 1 150 ? 12.672 -9.546 -5.261 1.00 90.94 150 SER A O 1
ATOM 1159 N N . PHE A 1 151 ? 12.500 -8.673 -7.338 1.00 94.75 151 PHE A N 1
ATOM 1160 C CA . PHE A 1 151 ? 11.208 -8.025 -7.164 1.00 94.75 151 PHE A CA 1
ATOM 1161 C C . PHE A 1 151 ? 10.210 -8.585 -8.177 1.00 94.75 151 PHE A C 1
ATOM 1163 O O . PHE A 1 151 ? 10.540 -8.820 -9.339 1.00 94.75 151 PHE A O 1
ATOM 1170 N N . SER A 1 152 ? 8.990 -8.862 -7.727 1.00 92.50 152 SER A N 1
ATOM 1171 C CA . SER A 1 152 ? 7.949 -9.490 -8.550 1.00 92.50 152 SER A CA 1
ATOM 1172 C C . SER A 1 152 ? 6.552 -9.039 -8.127 1.00 92.50 152 SER A C 1
ATOM 1174 O O . SER A 1 152 ? 6.413 -8.264 -7.186 1.00 92.50 152 SER A O 1
ATOM 1176 N N . ASP A 1 153 ? 5.511 -9.500 -8.829 1.00 92.19 153 ASP A N 1
ATOM 1177 C CA . ASP A 1 153 ? 4.108 -9.139 -8.559 1.00 92.19 153 ASP A CA 1
ATOM 1178 C C . ASP A 1 153 ? 3.904 -7.623 -8.378 1.00 92.19 153 ASP A C 1
ATOM 1180 O O . ASP A 1 153 ? 3.394 -7.143 -7.367 1.00 92.19 153 ASP A O 1
ATOM 1184 N N . HIS A 1 154 ? 4.378 -6.861 -9.363 1.00 93.81 154 HIS A N 1
ATOM 1185 C CA . HIS A 1 154 ? 4.290 -5.407 -9.381 1.00 93.81 154 HIS A CA 1
ATOM 1186 C C . HIS A 1 154 ? 2.839 -4.938 -9.501 1.00 93.81 154 HIS A C 1
ATOM 1188 O O . HIS A 1 154 ? 2.112 -5.337 -10.418 1.00 93.81 154 HIS A O 1
ATOM 1194 N N . ARG A 1 155 ? 2.421 -4.053 -8.593 1.00 90.75 155 ARG A N 1
ATOM 1195 C CA . ARG A 1 155 ? 1.049 -3.551 -8.513 1.00 90.75 155 ARG A CA 1
ATOM 1196 C C . ARG A 1 155 ? 1.005 -2.061 -8.197 1.00 90.75 155 ARG A C 1
ATOM 1198 O O . ARG A 1 155 ? 1.547 -1.596 -7.201 1.00 90.75 155 ARG A O 1
ATOM 1205 N N . ALA A 1 156 ? 0.275 -1.317 -9.018 1.00 90.69 156 ALA A N 1
ATOM 1206 C CA . ALA A 1 156 ? -0.035 0.095 -8.815 1.00 90.69 156 ALA A CA 1
ATOM 1207 C C . ALA A 1 156 ? -1.357 0.233 -8.035 1.00 90.69 156 ALA A C 1
ATOM 1209 O O . ALA A 1 156 ? -2.423 0.426 -8.627 1.00 90.69 156 ALA A O 1
ATOM 1210 N N . HIS A 1 157 ? -1.297 0.044 -6.712 1.00 80.12 157 HIS A N 1
ATOM 1211 C CA . HIS A 1 157 ? -2.486 -0.107 -5.863 1.00 80.12 157 HIS A CA 1
ATOM 1212 C C . HIS A 1 157 ? -3.163 1.201 -5.478 1.00 80.12 157 HIS A C 1
ATOM 1214 O O . HIS A 1 157 ? -4.388 1.274 -5.486 1.00 80.12 157 HIS A O 1
ATOM 1220 N N . LEU A 1 158 ? -2.392 2.231 -5.151 1.00 89.06 158 LEU A N 1
ATOM 1221 C CA . LEU A 1 158 ? -2.930 3.537 -4.788 1.00 89.06 158 LEU A CA 1
ATOM 1222 C C . LEU A 1 158 ? -2.392 4.564 -5.758 1.00 89.06 158 LEU A C 1
ATOM 1224 O O . LEU A 1 158 ? -1.207 4.543 -6.074 1.00 89.06 158 LEU A O 1
ATOM 1228 N N . CYS A 1 159 ? -3.255 5.466 -6.203 1.00 92.56 159 CYS A N 1
ATOM 1229 C CA . CYS A 1 159 ? -2.862 6.571 -7.054 1.00 92.56 159 CYS A CA 1
ATOM 1230 C C . CYS A 1 159 ? -3.564 7.861 -6.642 1.00 92.56 159 CYS A C 1
ATOM 1232 O O . CYS A 1 159 ? -4.619 7.847 -6.003 1.00 92.56 159 CYS A O 1
ATOM 1234 N N . GLY A 1 160 ? -2.970 8.987 -7.011 1.00 90.94 160 GLY A N 1
ATOM 1235 C CA . GLY A 1 160 ? -3.527 10.299 -6.740 1.00 90.94 160 GLY A CA 1
ATOM 1236 C C . GLY A 1 160 ? -2.806 11.394 -7.508 1.00 90.94 160 GLY A C 1
ATOM 1237 O O . GLY A 1 160 ? -1.695 11.215 -7.985 1.00 90.94 160 GLY A O 1
ATOM 1238 N N . ARG A 1 161 ? -3.453 12.551 -7.597 1.00 91.31 161 ARG A N 1
ATOM 1239 C CA . ARG A 1 161 ? -2.922 13.756 -8.255 1.00 91.31 161 ARG A CA 1
ATOM 1240 C C . ARG A 1 161 ? -2.042 14.635 -7.356 1.00 91.31 161 ARG A C 1
ATOM 1242 O O . ARG A 1 161 ? -1.493 15.622 -7.810 1.00 91.31 161 ARG A O 1
ATOM 1249 N N . ASP A 1 162 ? -2.010 14.340 -6.058 1.00 88.12 162 ASP A N 1
ATOM 1250 C CA . ASP A 1 162 ? -1.328 15.144 -5.042 1.00 88.12 162 ASP A CA 1
ATOM 1251 C C . ASP A 1 162 ? -0.676 14.216 -4.018 1.00 88.12 162 ASP A C 1
ATOM 1253 O O . ASP A 1 162 ? -1.327 13.307 -3.490 1.00 88.12 162 ASP A O 1
ATOM 1257 N N . GLU A 1 163 ? 0.604 14.451 -3.739 1.00 88.38 163 GLU A N 1
ATOM 1258 C CA . GLU A 1 163 ? 1.400 13.589 -2.868 1.00 88.38 163 GLU A CA 1
ATOM 1259 C C . GLU A 1 163 ? 0.854 13.574 -1.435 1.00 88.38 163 GLU A C 1
ATOM 1261 O O . GLU A 1 163 ? 0.708 12.508 -0.834 1.00 88.38 163 GLU A O 1
ATOM 1266 N N . SER A 1 164 ? 0.450 14.734 -0.908 1.00 86.88 164 SER A N 1
ATOM 1267 C CA . SER A 1 164 ? -0.110 14.849 0.444 1.00 86.88 164 SER A CA 1
ATOM 1268 C C . SER A 1 164 ? -1.430 14.084 0.589 1.00 86.88 164 SER A C 1
ATOM 1270 O O . SER A 1 164 ? -1.709 13.480 1.628 1.00 86.88 164 SER A O 1
ATOM 1272 N N . ARG A 1 165 ? -2.285 14.088 -0.438 1.00 86.25 165 ARG A N 1
ATOM 1273 C CA . ARG A 1 165 ? -3.508 13.271 -0.481 1.00 86.25 165 ARG A CA 1
ATOM 1274 C C . ARG A 1 165 ? -3.189 11.784 -0.608 1.00 86.25 165 ARG A C 1
ATOM 1276 O O . ARG A 1 165 ? -3.820 10.989 0.086 1.00 86.25 165 ARG A O 1
ATOM 1283 N N . LEU A 1 166 ? -2.218 11.409 -1.441 1.00 90.50 166 LEU A N 1
ATOM 1284 C CA . LEU A 1 166 ? -1.825 10.010 -1.624 1.00 90.50 166 LEU A CA 1
ATOM 1285 C C . LEU A 1 166 ? -1.248 9.415 -0.333 1.00 90.50 166 LEU A C 1
ATOM 1287 O O . LEU A 1 166 ? -1.688 8.353 0.098 1.00 90.50 166 LEU A O 1
ATOM 1291 N N . ARG A 1 167 ? -0.348 10.132 0.345 1.00 89.56 167 ARG A N 1
ATOM 1292 C CA . ARG A 1 167 ? 0.219 9.731 1.644 1.00 89.56 167 ARG A CA 1
ATOM 1293 C C . ARG A 1 167 ? -0.862 9.526 2.715 1.00 89.56 167 ARG A C 1
ATOM 1295 O O . ARG A 1 167 ? -0.829 8.545 3.455 1.00 89.56 167 ARG A O 1
ATOM 1302 N N . ARG A 1 168 ? -1.890 10.381 2.752 1.00 85.69 168 ARG A N 1
ATOM 1303 C CA . ARG A 1 168 ? -3.055 10.196 3.645 1.00 85.69 168 ARG A CA 1
ATOM 1304 C C . ARG A 1 168 ? -3.892 8.964 3.293 1.00 85.69 168 ARG A C 1
ATOM 1306 O O . ARG A 1 168 ? -4.362 8.264 4.193 1.00 85.69 168 ARG A O 1
ATOM 1313 N N . ALA A 1 169 ? -4.067 8.683 2.001 1.00 88.00 169 ALA A N 1
ATOM 1314 C CA . ALA A 1 169 ? -4.742 7.469 1.548 1.00 88.00 169 ALA A CA 1
ATOM 1315 C C . ALA A 1 169 ? -3.966 6.208 1.962 1.00 88.00 169 ALA A C 1
ATOM 1317 O O . ALA A 1 169 ? -4.586 5.261 2.440 1.00 88.00 169 ALA A O 1
ATOM 1318 N N . VAL A 1 170 ? -2.629 6.226 1.879 1.00 90.31 170 VAL A N 1
ATOM 1319 C CA . VAL A 1 170 ? -1.768 5.137 2.378 1.00 90.31 170 VAL A CA 1
ATOM 1320 C C . VAL A 1 170 ? -1.997 4.894 3.866 1.00 90.31 170 VAL A C 1
ATOM 1322 O O . VAL A 1 170 ? -2.297 3.767 4.248 1.00 90.31 170 VAL A O 1
ATOM 1325 N N . GLY A 1 171 ? -1.937 5.937 4.701 1.00 90.00 171 GLY A N 1
ATOM 1326 C CA . GLY A 1 171 ? -2.173 5.796 6.144 1.00 90.00 171 GLY A CA 1
ATOM 1327 C C . GLY A 1 171 ? -3.555 5.219 6.468 1.00 90.00 171 GLY A C 1
ATOM 1328 O O . GLY A 1 171 ? -3.692 4.357 7.334 1.00 90.00 171 GLY A O 1
ATOM 1329 N N . THR A 1 172 ? -4.583 5.625 5.718 1.00 88.19 172 THR A N 1
ATOM 1330 C CA . THR A 1 172 ? -5.947 5.111 5.910 1.00 88.19 172 THR A CA 1
ATOM 1331 C C . THR A 1 172 ? -6.075 3.641 5.491 1.00 88.19 172 THR A C 1
ATOM 1333 O O . THR A 1 172 ? -6.706 2.867 6.208 1.00 88.19 172 THR A O 1
ATOM 1336 N N . GLN A 1 173 ? -5.462 3.242 4.371 1.00 88.50 173 GLN A N 1
ATOM 1337 C CA . GLN A 1 173 ? -5.426 1.841 3.928 1.00 88.50 173 GLN A CA 1
ATOM 1338 C C . GLN A 1 173 ? -4.640 0.958 4.892 1.00 88.50 173 GLN A C 1
ATOM 1340 O O . GLN A 1 173 ? -5.081 -0.138 5.221 1.00 88.50 173 GLN A O 1
ATOM 1345 N N . ALA A 1 174 ? -3.508 1.445 5.397 1.00 90.38 174 ALA A N 1
ATOM 1346 C CA . ALA A 1 174 ? -2.723 0.725 6.388 1.00 90.38 174 ALA A CA 1
ATOM 1347 C C . ALA A 1 174 ? -3.520 0.510 7.685 1.00 90.38 174 ALA A C 1
ATOM 1349 O O . ALA A 1 174 ? -3.500 -0.583 8.243 1.00 90.38 174 ALA A O 1
ATOM 1350 N N . PHE A 1 175 ? -4.292 1.508 8.130 1.00 90.75 175 PHE A N 1
ATOM 1351 C CA . PHE A 1 175 ? -5.184 1.351 9.281 1.00 90.75 175 PHE A CA 1
ATOM 1352 C C . PHE A 1 175 ? -6.278 0.306 9.031 1.00 90.75 175 PHE A C 1
ATOM 1354 O O . PHE A 1 175 ? -6.515 -0.550 9.877 1.00 90.75 175 PHE A O 1
ATOM 1361 N N . GLU A 1 176 ? -6.925 0.337 7.865 1.00 90.50 176 GLU A N 1
ATOM 1362 C CA . GLU A 1 176 ? -7.917 -0.677 7.483 1.00 90.50 176 GLU A CA 1
ATOM 1363 C C . GLU A 1 176 ? -7.319 -2.082 7.423 1.00 90.50 176 GLU A C 1
ATOM 1365 O O . GLU A 1 176 ? -7.946 -3.029 7.890 1.00 90.50 176 GLU A O 1
ATOM 1370 N N . TYR A 1 177 ? -6.095 -2.209 6.910 1.00 89.62 177 TYR A N 1
ATOM 1371 C CA . TYR A 1 177 ? -5.372 -3.472 6.907 1.00 89.62 177 TYR A CA 1
ATOM 1372 C C . TYR A 1 177 ? -5.135 -3.988 8.330 1.00 89.62 177 TYR A C 1
ATOM 1374 O O . TYR A 1 177 ? -5.425 -5.149 8.595 1.00 89.62 177 TYR A O 1
ATOM 1382 N N . LEU A 1 178 ? -4.682 -3.137 9.262 1.00 90.44 178 LEU A N 1
ATOM 1383 C CA . LEU A 1 178 ? -4.511 -3.532 10.667 1.00 90.44 178 LEU A CA 1
ATOM 1384 C C . LEU A 1 178 ? -5.819 -4.047 11.278 1.00 90.44 178 LEU A C 1
ATOM 1386 O O . LEU A 1 178 ? -5.806 -5.041 11.996 1.00 90.44 178 LEU A O 1
ATOM 1390 N N . LEU A 1 179 ? -6.944 -3.398 10.972 1.00 89.75 179 LEU A N 1
ATOM 1391 C CA . LEU A 1 179 ? -8.256 -3.831 11.453 1.00 89.75 179 LEU A CA 1
ATOM 1392 C C . LEU A 1 179 ? -8.713 -5.149 10.822 1.00 89.75 179 LEU A C 1
ATOM 1394 O O . LEU A 1 179 ? -9.357 -5.941 11.494 1.00 89.75 179 LEU A O 1
ATOM 1398 N N . ALA A 1 180 ? -8.385 -5.392 9.554 1.00 88.25 180 ALA A N 1
ATOM 1399 C CA . ALA A 1 180 ? -8.730 -6.634 8.867 1.00 88.25 180 ALA A CA 1
ATOM 1400 C C . ALA A 1 180 ? -7.931 -7.852 9.368 1.00 88.25 180 ALA A C 1
ATOM 1402 O O . ALA A 1 180 ? -8.329 -8.983 9.102 1.00 88.25 180 ALA A O 1
ATOM 1403 N N . GLN A 1 181 ? -6.809 -7.629 10.059 1.00 87.50 181 GLN A N 1
ATOM 1404 C CA . GLN A 1 181 ? -5.977 -8.678 10.663 1.00 87.50 181 GLN A CA 1
ATOM 1405 C C . GLN A 1 181 ? -6.315 -8.960 12.140 1.00 87.50 181 GLN A C 1
ATOM 1407 O O . GLN A 1 181 ? -5.697 -9.843 12.734 1.00 87.50 181 GLN A O 1
ATOM 1412 N N . ALA A 1 182 ? -7.232 -8.193 12.739 1.00 80.00 182 ALA A N 1
ATOM 1413 C CA . ALA A 1 182 ? -7.636 -8.309 14.144 1.00 80.00 182 ALA A CA 1
ATOM 1414 C C . ALA A 1 182 ? -8.787 -9.306 14.334 1.00 80.00 182 ALA A C 1
ATOM 1416 O O . ALA A 1 182 ? -8.760 -10.025 15.359 1.00 80.00 182 ALA A O 1
#

Radius of gyration: 21.53 Å; Cα contacts (8 Å, |Δi|>4): 195; chains: 1; bounding box: 65×40×49 Å

pLDDT: mean 85.36, std 14.89, range [29.78, 95.81]

Secondary structure (DSSP, 8-state):
--HHHHTTS------SSS--HHHHHHHHHHHHHHH-GGGGGSTTHHHHHHHHHHHHHHHHHHHHHHSPPP----TTTTTT-HHHHHH-SSHHHHHHHHHT-HHHHHHHHH-TT-S--EEEEEEEEEEEEEEEEEEETTEEEEEEEEEEEEEEEEEEEEEESSHHHHHHHHHHHHHHHHHHT-